Protein AF-A0AAN9ACJ4-F1 (afdb_monomer_lite)

Foldseek 3Di:
DDDDDDDDDDDDPDDDCDDDDDPPDDAPVNVVVDDPVCVVVDDPVNVVVNVVVVVVVCPDVVVVVVVVVVVVVVVVVVVVVVVVVVVVVVVVVVVVVVVVVVVVVVVVVVVVVVVVVVVCVVCVPKDKDFQQDDLVDDDVPDNDPQVSVQVVCVVVVNDPPDDFDDWDFDDDDDVVPPTDTITIGD

Organism: Halocaridina rubra (NCBI:txid373956)

Sequence (186 aa):
MRTKTRQQTVPSPVDCLLPLFALENSSLKDLRKLQKNQFTRITKEQLIDAILAANEEKVSPRTRQEEKLDLIVNELAELRRMIASSESDSKAKIKELTETIEKQSEIHLQHQLFLEQLDRQKRETNLVLLGVPEEQISLDGATTEETEIQKVWEAVGAGSDVVVRPHPRLGRSAPENGRPRPLLIK

pLDDT: mean 75.98, std 17.5, range [35.34, 97.88]

Structure (mmCIF, N/CA/C/O backbone):
data_AF-A0AAN9ACJ4-F1
#
_entry.id   AF-A0AAN9ACJ4-F1
#
loop_
_atom_site.group_PDB
_atom_site.id
_atom_site.type_symbol
_atom_site.label_atom_id
_atom_site.label_alt_id
_atom_site.label_comp_id
_atom_site.label_asym_id
_atom_site.label_entity_id
_atom_site.label_seq_id
_atom_site.pdbx_PDB_ins_code
_atom_site.Cartn_x
_atom_site.Cartn_y
_atom_site.Cartn_z
_atom_site.occupancy
_atom_site.B_iso_or_equiv
_atom_site.auth_seq_id
_atom_site.auth_comp_id
_atom_site.auth_asym_id
_atom_site.auth_atom_id
_atom_site.pdbx_PDB_model_num
ATOM 1 N N . MET A 1 1 ? -4.490 -52.235 111.172 1.00 44.00 1 MET A N 1
ATOM 2 C CA . MET A 1 1 ? -4.420 -51.113 110.212 1.00 44.00 1 MET A CA 1
ATOM 3 C C . MET A 1 1 ? -4.918 -49.853 110.899 1.00 44.00 1 MET A C 1
ATOM 5 O O . MET A 1 1 ? -5.934 -49.904 111.575 1.00 44.00 1 MET A O 1
ATOM 9 N N . ARG A 1 2 ? -4.116 -48.785 110.849 1.00 40.78 2 ARG A N 1
ATOM 10 C CA . ARG A 1 2 ? -4.326 -47.508 111.547 1.00 40.78 2 ARG A CA 1
ATOM 11 C C . ARG A 1 2 ? -5.125 -46.529 110.677 1.00 40.78 2 ARG A C 1
ATOM 13 O O . ARG A 1 2 ? -5.059 -46.609 109.457 1.00 40.78 2 ARG A O 1
ATOM 20 N N . THR A 1 3 ? -5.647 -45.509 111.365 1.00 38.69 3 THR A N 1
ATOM 21 C CA . THR A 1 3 ? -6.053 -44.159 110.913 1.00 38.69 3 THR A CA 1
ATOM 22 C C . THR A 1 3 ? -7.520 -43.986 110.518 1.00 38.69 3 THR A C 1
ATOM 24 O O . THR A 1 3 ? -8.080 -44.858 109.878 1.00 38.69 3 THR A O 1
ATOM 27 N N . LYS A 1 4 ? -8.212 -42.887 110.843 1.00 43.22 4 LYS A N 1
ATOM 28 C CA . LYS A 1 4 ? -7.984 -41.736 111.745 1.00 43.22 4 LYS A CA 1
ATOM 29 C C . LYS A 1 4 ? -9.338 -41.014 111.848 1.00 43.22 4 LYS A C 1
ATOM 31 O O . LYS A 1 4 ? -9.965 -40.742 110.832 1.00 43.22 4 LYS A O 1
ATOM 36 N N . THR A 1 5 ? -9.737 -40.655 113.058 1.00 46.50 5 THR A N 1
ATOM 37 C CA . THR A 1 5 ? -10.785 -39.672 113.369 1.00 46.50 5 THR A CA 1
ATOM 38 C C . THR A 1 5 ? -10.193 -38.261 113.268 1.00 46.50 5 THR A C 1
ATOM 40 O O . THR A 1 5 ? -9.131 -38.068 113.856 1.00 46.50 5 THR A O 1
ATOM 43 N N . ARG A 1 6 ? -10.848 -37.296 112.591 1.00 38.78 6 ARG A N 1
ATOM 44 C CA . ARG A 1 6 ? -10.848 -35.829 112.885 1.00 38.78 6 ARG A CA 1
ATOM 45 C C . ARG A 1 6 ? -11.732 -35.085 111.861 1.00 38.78 6 ARG A C 1
ATOM 47 O O . ARG A 1 6 ? -11.464 -35.165 110.674 1.00 38.78 6 ARG A O 1
ATOM 54 N N . GLN A 1 7 ? -12.936 -34.662 112.249 1.00 40.06 7 GLN A N 1
ATOM 55 C CA . GLN A 1 7 ? -13.366 -33.300 112.640 1.00 40.06 7 GLN A CA 1
ATOM 56 C C . GLN A 1 7 ? -13.291 -32.188 111.576 1.00 40.06 7 GLN A C 1
ATOM 58 O O . GLN A 1 7 ? -12.222 -31.874 111.073 1.00 40.06 7 GLN A O 1
ATOM 63 N N . GLN A 1 8 ? -14.457 -31.528 111.463 1.00 40.75 8 GLN A N 1
ATOM 64 C CA . GLN A 1 8 ? -14.717 -30.091 111.285 1.00 40.75 8 GLN A CA 1
ATOM 65 C C . GLN A 1 8 ? -14.232 -29.410 110.003 1.00 40.75 8 GLN A C 1
ATOM 67 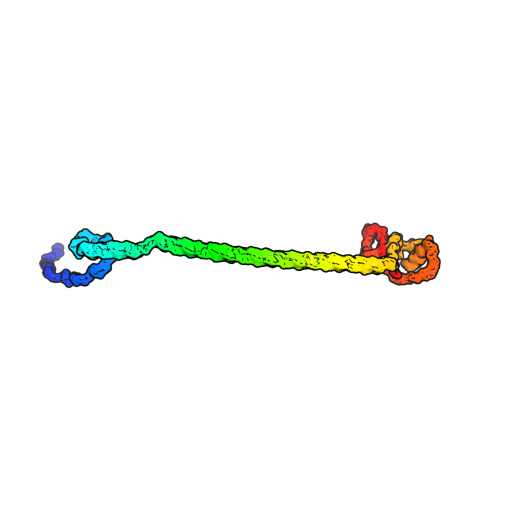O O . GLN A 1 8 ? -13.041 -29.288 109.759 1.00 40.75 8 GLN A O 1
ATOM 72 N N . THR A 1 9 ? -15.157 -28.756 109.296 1.00 38.97 9 THR A N 1
ATOM 73 C CA . THR A 1 9 ? -15.336 -27.291 109.396 1.00 38.97 9 THR A CA 1
ATOM 74 C C . THR A 1 9 ? -16.528 -26.843 108.545 1.00 38.97 9 THR A C 1
ATOM 76 O O . THR A 1 9 ? -16.692 -27.245 107.399 1.00 38.97 9 THR A O 1
ATOM 79 N N . VAL A 1 10 ? -17.392 -26.032 109.152 1.00 47.47 10 VAL A N 1
ATOM 80 C CA . VAL A 1 10 ? -18.473 -25.289 108.495 1.00 47.47 10 VAL A CA 1
ATOM 81 C C . VAL A 1 10 ? -17.844 -24.090 107.779 1.00 47.47 10 VAL A C 1
ATOM 83 O O . VAL A 1 10 ? -17.068 -23.387 108.429 1.00 47.47 10 VAL A O 1
ATOM 86 N N . PRO A 1 11 ? -18.171 -23.785 106.511 1.00 40.78 11 PRO A N 1
ATOM 87 C CA . PRO A 1 11 ? -17.933 -22.459 105.974 1.00 40.78 11 PRO A CA 1
ATOM 88 C C . PRO A 1 11 ? -19.112 -21.536 106.314 1.00 40.78 11 PRO A C 1
ATOM 90 O O . PRO A 1 11 ? -20.275 -21.821 106.032 1.00 40.78 11 PRO A O 1
ATOM 93 N N . SER A 1 12 ? -18.750 -20.442 106.977 1.00 35.34 12 SER A N 1
ATOM 94 C CA . SER A 1 12 ? -19.543 -19.260 107.311 1.00 35.34 12 SER A CA 1
ATOM 95 C C . SER A 1 12 ? -20.220 -18.619 106.080 1.00 35.34 12 SER A C 1
ATOM 97 O O . SER A 1 12 ? -19.661 -18.679 104.985 1.00 35.34 12 SER A O 1
ATOM 99 N N . PRO A 1 13 ? -21.378 -17.949 106.247 1.00 46.44 13 PRO A N 1
ATOM 100 C CA . PRO A 1 13 ? -22.097 -17.252 105.190 1.00 46.44 13 PRO A CA 1
ATOM 101 C C . PRO A 1 13 ? -21.587 -15.813 105.041 1.00 46.44 13 PRO A C 1
ATOM 103 O O . PRO A 1 13 ? -22.289 -14.867 105.378 1.00 46.44 13 PRO A O 1
ATOM 106 N N . VAL A 1 14 ? -20.370 -15.623 104.549 1.00 50.12 14 VAL A N 1
ATOM 107 C CA . VAL A 1 14 ? -19.941 -14.321 104.023 1.00 50.12 14 VAL A CA 1
ATOM 108 C C . VAL A 1 14 ? -18.965 -14.615 102.899 1.00 50.12 14 VAL A C 1
ATOM 110 O O . VAL A 1 14 ? -17.961 -15.267 103.151 1.00 50.12 14 VAL A O 1
ATOM 113 N N . ASP A 1 15 ? -19.353 -14.241 101.679 1.00 38.69 15 ASP A N 1
ATOM 114 C CA . ASP A 1 15 ? -18.502 -13.915 100.519 1.00 38.69 15 ASP A CA 1
ATOM 115 C C . ASP A 1 15 ? -19.187 -14.326 99.215 1.00 38.69 15 ASP A C 1
ATOM 117 O O . ASP A 1 15 ? -18.906 -15.362 98.625 1.00 38.69 15 ASP A O 1
ATOM 121 N N . CYS A 1 16 ? -20.125 -13.481 98.781 1.00 36.62 16 CYS A N 1
ATOM 122 C CA . CYS A 1 16 ? -20.376 -13.138 97.376 1.00 36.62 16 CYS A CA 1
ATOM 123 C C . CYS A 1 16 ? -21.207 -11.842 97.336 1.00 36.62 16 CYS A C 1
ATOM 125 O O . CYS A 1 16 ? -22.267 -11.765 96.720 1.00 36.62 16 CYS A O 1
ATOM 127 N N . LEU A 1 17 ? -20.732 -10.809 98.038 1.00 43.69 17 LEU A N 1
ATOM 128 C CA . LEU A 1 17 ? -21.053 -9.429 97.690 1.00 43.69 17 LEU A CA 1
ATOM 129 C C . LEU A 1 17 ? -20.022 -8.989 96.652 1.00 43.69 17 LEU A C 1
ATOM 131 O O . LEU A 1 17 ? -18.919 -8.587 97.000 1.00 43.69 17 LEU A O 1
ATOM 135 N N . LEU A 1 18 ? -20.386 -9.106 95.378 1.00 38.16 18 LEU A N 1
ATOM 136 C CA . LEU A 1 18 ? -19.733 -8.452 94.245 1.00 38.16 18 LEU A CA 1
ATOM 137 C C . LEU A 1 18 ? -20.804 -8.170 93.175 1.00 38.16 18 LEU A C 1
ATOM 139 O O . LEU A 1 18 ? -21.818 -8.867 93.108 1.00 38.16 18 LEU A O 1
ATOM 143 N N . PRO A 1 19 ? -20.635 -7.097 92.399 1.00 43.84 19 PRO A N 1
ATOM 144 C CA . PRO A 1 19 ? -21.306 -5.824 92.591 1.00 43.84 19 PRO A CA 1
ATOM 145 C C . PRO A 1 19 ? -22.661 -5.764 91.873 1.00 43.84 19 PRO A C 1
ATOM 147 O O . PRO A 1 19 ? -22.825 -6.249 90.753 1.00 43.84 19 PRO A O 1
ATOM 150 N N . LEU A 1 20 ? -23.627 -5.095 92.513 1.00 41.78 20 LEU A N 1
ATOM 15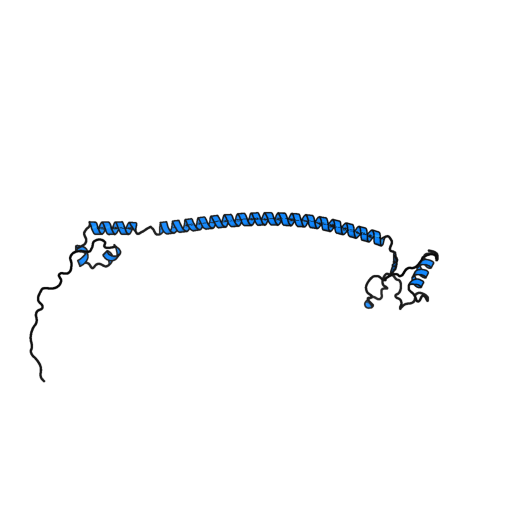1 C CA . LEU A 1 20 ? -24.673 -4.376 91.789 1.00 41.78 20 LEU A CA 1
ATOM 152 C C . LEU A 1 20 ? -23.991 -3.377 90.837 1.00 41.78 20 LEU A C 1
ATOM 154 O O . LEU A 1 20 ? -23.026 -2.736 91.239 1.00 41.78 20 LEU A O 1
ATOM 158 N N . PHE A 1 21 ? -24.566 -3.200 89.647 1.00 43.81 21 PHE A N 1
ATOM 159 C CA . PHE A 1 21 ? -24.189 -2.245 88.592 1.00 43.81 21 PHE A CA 1
ATOM 160 C C . PHE A 1 21 ? -23.089 -2.694 87.621 1.00 43.81 21 PHE A C 1
ATOM 162 O O . PHE A 1 21 ? -21.904 -2.496 87.851 1.00 43.81 21 PHE A O 1
ATOM 169 N N . ALA A 1 22 ? -23.532 -3.253 86.489 1.00 42.25 22 ALA A N 1
ATOM 170 C CA . ALA A 1 22 ? -23.214 -2.749 85.145 1.00 42.25 22 ALA A CA 1
ATOM 171 C C . ALA A 1 22 ? -23.910 -3.638 84.091 1.00 42.25 22 ALA A C 1
ATOM 173 O O . ALA A 1 22 ? -23.305 -4.531 83.505 1.00 42.25 22 ALA A O 1
ATOM 174 N N . LEU A 1 23 ? -25.212 -3.428 83.879 1.00 48.97 23 LEU A N 1
ATOM 175 C CA . LEU A 1 23 ? -25.917 -3.888 82.667 1.00 48.97 23 LEU A CA 1
ATOM 176 C C . LEU A 1 23 ? -26.506 -2.691 81.903 1.00 48.97 23 LEU A C 1
ATOM 178 O O . LEU A 1 23 ? -27.479 -2.824 81.168 1.00 48.97 23 LEU A O 1
ATOM 182 N N . GLU A 1 24 ? -25.908 -1.513 82.070 1.00 48.62 24 GLU A N 1
ATOM 183 C CA . GLU A 1 24 ? -26.110 -0.404 81.146 1.00 48.62 24 GLU A CA 1
ATOM 184 C C . GLU A 1 24 ? -25.338 -0.762 79.869 1.00 48.62 24 GLU A C 1
ATOM 186 O O . GLU A 1 24 ? -24.112 -0.840 79.892 1.00 48.62 24 GLU A O 1
ATOM 191 N N . ASN A 1 25 ? -26.063 -1.037 78.779 1.00 54.53 25 ASN A N 1
ATOM 192 C CA . ASN A 1 25 ? -25.564 -1.405 77.440 1.00 54.53 25 ASN A CA 1
ATOM 193 C C . ASN A 1 25 ? -25.302 -2.905 77.191 1.00 54.53 25 ASN A C 1
ATOM 195 O O . ASN A 1 25 ? -24.254 -3.291 76.676 1.00 54.53 25 ASN A O 1
ATOM 199 N N . SER A 1 26 ? -26.265 -3.777 77.502 1.00 58.97 26 SER A N 1
ATOM 200 C CA . SER A 1 26 ? -26.200 -5.178 77.050 1.00 58.97 26 SER A CA 1
ATOM 201 C C . SER A 1 26 ? -26.672 -5.325 75.593 1.00 58.97 26 SER A C 1
ATOM 203 O O . SER A 1 26 ? -27.799 -4.975 75.250 1.00 58.97 26 SER A O 1
ATOM 205 N N . SER A 1 27 ? -25.811 -5.860 74.716 1.00 64.00 27 SER A N 1
ATOM 206 C CA . SER A 1 27 ? -26.155 -6.144 73.314 1.00 64.00 27 SER A CA 1
ATOM 207 C C . SER A 1 27 ? -27.162 -7.296 73.220 1.00 64.00 27 SER A C 1
ATOM 209 O O . SER A 1 27 ? -27.119 -8.252 73.996 1.00 64.00 27 SER A O 1
ATOM 211 N N . LEU A 1 28 ? -28.024 -7.295 72.197 1.00 65.31 28 LEU A N 1
ATOM 212 C CA . LEU A 1 28 ? -28.978 -8.385 71.931 1.00 65.31 28 LEU A CA 1
ATOM 213 C C . LEU A 1 28 ? -28.278 -9.754 71.750 1.00 65.31 28 LEU A C 1
ATOM 215 O O . LEU A 1 28 ? -28.854 -10.805 72.035 1.00 65.31 28 LEU A O 1
ATOM 219 N N . LYS A 1 29 ? -27.005 -9.764 71.324 1.00 69.00 29 LYS A N 1
ATOM 220 C CA . LYS A 1 29 ? -26.171 -10.981 71.270 1.00 69.00 29 LYS A CA 1
ATOM 221 C C . LYS A 1 29 ? -25.809 -11.517 72.657 1.00 69.00 29 LYS A C 1
ATOM 223 O O . LYS A 1 29 ? -25.694 -12.733 72.812 1.00 69.00 29 LYS A O 1
ATOM 228 N N . ASP A 1 30 ? -25.665 -10.638 73.639 1.00 68.81 30 ASP A N 1
ATOM 229 C CA . ASP A 1 30 ? -25.350 -10.992 75.023 1.00 68.81 30 ASP A CA 1
ATOM 230 C C . ASP A 1 30 ? -26.607 -11.468 75.751 1.00 68.81 30 ASP A C 1
ATOM 232 O O . ASP A 1 30 ? -26.562 -12.479 76.450 1.00 68.81 30 ASP A O 1
ATOM 236 N N . LEU A 1 31 ? -27.763 -10.862 75.454 1.00 66.62 31 LEU A N 1
ATOM 237 C CA . LEU A 1 31 ? -29.070 -11.312 75.945 1.00 66.62 31 LEU A CA 1
ATOM 238 C C . LEU A 1 31 ? -29.400 -12.759 75.538 1.00 66.62 31 LEU A C 1
ATOM 240 O O . LEU A 1 31 ? -29.981 -13.508 76.320 1.00 66.62 31 LEU A O 1
ATOM 244 N N . ARG A 1 32 ? -28.986 -13.194 74.337 1.00 68.44 32 ARG A N 1
ATOM 245 C CA . ARG A 1 32 ? -29.184 -14.579 73.859 1.00 68.44 32 ARG A CA 1
ATOM 246 C C . ARG A 1 32 ? -28.337 -15.623 74.592 1.00 68.44 32 ARG A C 1
ATOM 248 O O . ARG A 1 32 ? -28.642 -16.808 74.489 1.00 68.44 32 ARG A O 1
ATOM 255 N N . LYS A 1 33 ? -27.274 -15.211 75.288 1.00 74.44 33 LYS A N 1
ATOM 256 C CA . LYS A 1 33 ? -26.360 -16.103 76.021 1.00 74.44 33 LYS A CA 1
ATOM 257 C C . LYS A 1 33 ? -26.709 -16.225 77.508 1.00 74.44 33 LYS A C 1
ATOM 259 O O . LYS A 1 33 ? -26.100 -17.037 78.202 1.00 74.44 33 LYS A O 1
ATOM 264 N N . LEU A 1 34 ? -27.665 -15.435 77.999 1.00 71.19 34 LEU A N 1
ATOM 265 C CA . LEU A 1 34 ? -28.072 -15.444 79.402 1.00 71.19 34 LEU A CA 1
ATOM 266 C C . LEU A 1 34 ? -28.841 -16.723 79.753 1.00 71.19 34 LEU A C 1
ATOM 268 O O . LEU A 1 34 ? -29.625 -17.257 78.967 1.00 71.19 34 LEU A O 1
ATOM 272 N N . GLN A 1 35 ? -28.624 -17.222 80.969 1.00 71.00 35 GLN A N 1
ATOM 273 C CA . GLN A 1 35 ? -29.373 -18.358 81.509 1.00 71.00 35 GLN A CA 1
ATOM 274 C C . GLN A 1 35 ? -30.752 -17.910 82.021 1.00 71.00 35 GLN A C 1
ATOM 276 O O . GLN A 1 35 ? -30.933 -16.754 82.398 1.00 71.00 35 GLN A O 1
ATOM 281 N N . LYS A 1 36 ? -31.727 -18.834 82.103 1.00 67.06 36 LYS A N 1
ATOM 282 C CA . LYS A 1 36 ? -33.133 -18.550 82.488 1.00 67.06 36 LYS A CA 1
ATOM 283 C C . LYS A 1 36 ? -33.285 -17.697 83.760 1.00 67.06 36 LYS A C 1
ATOM 285 O O . LYS A 1 36 ? -34.180 -16.863 83.831 1.00 67.06 36 LYS A O 1
ATOM 290 N N . ASN A 1 37 ? -32.375 -17.846 84.720 1.00 67.62 37 ASN A N 1
ATOM 291 C CA . ASN A 1 37 ? -32.415 -17.149 86.011 1.00 67.62 37 ASN A CA 1
ATOM 292 C C . ASN A 1 37 ? -31.897 -15.699 85.953 1.00 67.62 37 ASN A C 1
ATOM 294 O O . ASN A 1 37 ? -32.010 -14.968 86.931 1.00 67.62 37 ASN A O 1
ATOM 298 N N . GLN A 1 38 ? -31.304 -15.286 84.831 1.00 65.44 38 GLN A N 1
ATOM 299 C CA . GLN A 1 38 ? -30.761 -13.942 84.618 1.00 65.44 38 GLN A CA 1
ATOM 300 C C . GLN A 1 38 ? -31.726 -13.043 83.831 1.00 65.44 38 GLN A C 1
ATOM 302 O O . GLN A 1 38 ? -31.570 -11.826 83.845 1.00 65.44 38 GLN A O 1
ATOM 307 N N . PHE A 1 39 ? -32.773 -13.617 83.224 1.00 63.31 39 PHE A N 1
ATOM 308 C CA . PHE A 1 39 ? -33.821 -12.863 82.527 1.00 63.31 39 PHE A CA 1
ATOM 309 C C . PHE A 1 39 ? -34.733 -12.071 83.463 1.00 63.31 39 PHE A C 1
ATOM 311 O O . PHE A 1 39 ? -35.293 -11.060 83.057 1.00 63.31 39 PHE A O 1
ATOM 318 N N . THR A 1 40 ? -34.851 -12.482 84.726 1.00 65.94 40 THR A N 1
ATOM 319 C CA . THR A 1 40 ? -35.648 -11.764 85.734 1.00 65.94 40 THR A CA 1
ATOM 320 C C . THR A 1 40 ? -35.044 -10.417 86.130 1.00 65.94 40 THR A C 1
ATOM 322 O O . THR A 1 40 ? -35.707 -9.633 86.801 1.00 65.94 40 THR A O 1
ATOM 325 N N . ARG A 1 41 ? -33.794 -10.143 85.731 1.00 68.38 41 ARG A N 1
ATOM 326 C CA . ARG A 1 41 ? -33.061 -8.914 86.062 1.00 68.38 41 ARG A CA 1
ATOM 327 C C . ARG A 1 41 ? -33.134 -7.840 84.976 1.00 68.38 41 ARG A C 1
ATOM 329 O O . ARG A 1 41 ? -32.678 -6.731 85.221 1.00 68.38 41 ARG A O 1
ATOM 336 N N . ILE A 1 42 ? -33.668 -8.161 83.799 1.00 75.62 42 ILE A N 1
ATOM 337 C CA . ILE A 1 42 ? -33.741 -7.229 82.669 1.00 75.62 42 ILE A CA 1
ATOM 338 C C . ILE A 1 42 ? -35.075 -6.493 82.722 1.00 75.62 42 ILE A C 1
ATOM 340 O O . ILE A 1 42 ? -36.136 -7.121 82.780 1.00 75.62 42 ILE A O 1
ATOM 344 N N . THR A 1 43 ? -35.032 -5.163 82.688 1.00 78.38 43 THR A N 1
ATOM 345 C CA . THR A 1 43 ? -36.249 -4.351 82.614 1.00 78.38 43 THR A CA 1
ATOM 346 C C . THR A 1 43 ? -36.797 -4.336 81.189 1.00 78.38 43 THR A C 1
ATOM 348 O O . THR A 1 43 ? -36.073 -4.490 80.204 1.00 78.38 43 THR A O 1
ATOM 351 N N . LYS A 1 44 ? -38.115 -4.146 81.062 1.00 80.06 44 LYS A N 1
ATOM 352 C CA . LYS A 1 44 ? -38.795 -4.079 79.760 1.00 80.06 44 LYS A CA 1
ATOM 353 C C . LYS A 1 44 ? -38.179 -3.011 78.845 1.00 80.06 44 LYS A C 1
ATOM 355 O O . LYS A 1 44 ? -38.086 -3.233 77.646 1.00 80.06 44 LYS A O 1
ATOM 360 N N . GLU A 1 45 ? -37.745 -1.896 79.421 1.00 79.75 45 GLU A N 1
ATOM 361 C CA . GLU A 1 45 ? -37.119 -0.772 78.717 1.00 79.75 45 GLU A CA 1
ATOM 362 C C . GLU A 1 45 ? -35.763 -1.170 78.126 1.00 79.75 45 GLU A C 1
ATO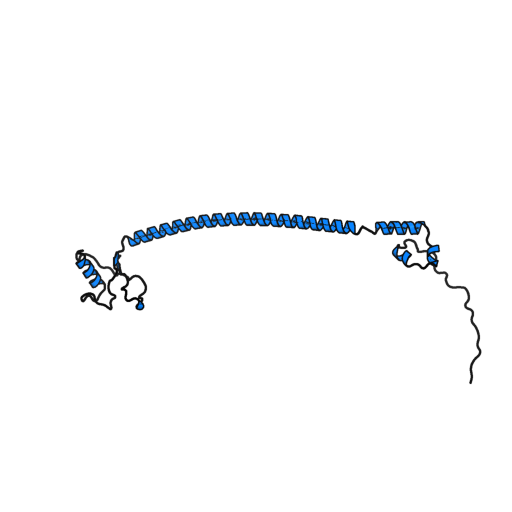M 364 O O . GLU A 1 45 ? -35.571 -1.043 76.924 1.00 79.75 45 GLU A O 1
ATOM 369 N N . GLN A 1 46 ? -34.894 -1.819 78.908 1.00 77.06 46 GLN A N 1
ATOM 370 C CA . GLN A 1 46 ? -33.597 -2.317 78.427 1.00 77.06 46 GLN A CA 1
ATOM 371 C C . GLN A 1 46 ? -33.735 -3.336 77.289 1.00 77.06 46 GLN A C 1
ATOM 373 O O . GLN A 1 46 ? -32.927 -3.363 76.361 1.00 77.06 46 GLN A O 1
ATOM 378 N N . LEU A 1 47 ? -34.768 -4.183 77.343 1.00 79.00 47 LEU A N 1
ATOM 379 C CA . LEU A 1 47 ? -35.056 -5.124 76.264 1.00 79.00 47 LEU A CA 1
ATOM 380 C C . LEU A 1 47 ? -35.522 -4.398 74.994 1.00 79.00 47 LEU A C 1
ATOM 382 O O . LEU A 1 47 ? -35.108 -4.770 73.898 1.00 79.00 47 LEU A O 1
ATOM 386 N N . ILE A 1 48 ? -36.378 -3.383 75.136 1.00 79.62 48 ILE A N 1
ATOM 387 C CA . ILE A 1 48 ? -36.866 -2.568 74.016 1.00 79.62 48 ILE A CA 1
ATOM 388 C C . ILE A 1 48 ? -35.701 -1.811 73.372 1.00 79.62 48 ILE A C 1
ATOM 390 O O . ILE A 1 48 ? -35.543 -1.894 72.155 1.00 79.62 48 ILE A O 1
ATOM 394 N N . ASP A 1 49 ? -34.846 -1.177 74.169 1.00 79.50 49 ASP A N 1
ATOM 395 C CA . ASP A 1 49 ? -33.689 -0.423 73.683 1.00 79.50 49 ASP A CA 1
ATOM 396 C C . ASP A 1 49 ? -32.691 -1.332 72.957 1.00 79.50 49 ASP A C 1
ATOM 398 O O . ASP A 1 49 ? -32.234 -1.012 71.860 1.00 79.50 49 ASP A O 1
ATOM 402 N N . ALA A 1 50 ? -32.424 -2.528 73.493 1.00 77.00 50 ALA A N 1
ATOM 403 C CA . ALA A 1 50 ? -31.572 -3.513 72.830 1.00 77.00 50 ALA A CA 1
ATOM 404 C C . ALA A 1 50 ? -32.169 -4.012 71.498 1.00 77.00 50 ALA A C 1
ATOM 406 O O . ALA A 1 50 ? -31.425 -4.259 70.546 1.00 77.00 50 ALA A O 1
ATOM 407 N N . ILE A 1 51 ? -33.497 -4.165 71.411 1.00 76.31 51 ILE A N 1
ATOM 408 C CA . ILE A 1 51 ? -34.207 -4.556 70.179 1.00 76.31 51 ILE A CA 1
ATOM 409 C C . ILE A 1 51 ? -34.159 -3.441 69.130 1.00 76.31 51 ILE A C 1
ATOM 411 O O . ILE A 1 51 ? -33.917 -3.733 67.957 1.00 76.31 51 ILE A O 1
ATOM 415 N N . LEU A 1 52 ? -34.371 -2.188 69.535 1.00 76.56 52 LEU A N 1
ATOM 416 C CA . LEU A 1 52 ? -34.317 -1.031 68.643 1.00 76.56 52 LEU A CA 1
ATOM 417 C C . LEU A 1 52 ? -32.893 -0.812 68.114 1.00 76.56 52 LEU A C 1
ATOM 419 O O . LEU A 1 52 ? -32.704 -0.777 66.898 1.00 76.56 52 LEU A O 1
ATOM 423 N N . ALA A 1 53 ? -31.883 -0.825 68.989 1.00 72.50 53 ALA A N 1
ATOM 424 C CA . ALA A 1 53 ? -30.477 -0.698 68.599 1.00 72.50 53 ALA A CA 1
ATOM 425 C C . ALA A 1 53 ? -30.024 -1.817 67.637 1.00 72.50 53 ALA A C 1
ATOM 427 O O . ALA A 1 53 ? -29.311 -1.566 66.668 1.00 72.50 53 ALA A O 1
ATOM 428 N N . ALA A 1 54 ? -30.484 -3.058 67.836 1.00 68.38 54 ALA A N 1
ATOM 429 C CA . ALA A 1 54 ? -30.165 -4.170 66.936 1.00 68.38 54 ALA A CA 1
ATOM 430 C C . ALA A 1 54 ? -30.867 -4.091 65.566 1.00 68.38 54 ALA A C 1
ATOM 432 O O . ALA A 1 54 ? -30.426 -4.738 64.609 1.00 68.38 54 ALA A O 1
ATOM 433 N N . ASN A 1 55 ? -31.971 -3.346 65.467 1.00 67.19 55 ASN A N 1
ATOM 434 C CA . ASN A 1 55 ? -32.633 -3.063 64.196 1.00 67.19 55 ASN A CA 1
ATOM 435 C C . ASN A 1 55 ? -31.951 -1.916 63.441 1.00 67.19 55 ASN A C 1
ATOM 437 O O . ASN A 1 55 ? -31.898 -1.977 62.217 1.00 67.19 55 ASN A O 1
ATOM 441 N N . GLU A 1 56 ? -31.380 -0.935 64.142 1.00 66.50 56 GLU A N 1
ATOM 442 C CA . GLU A 1 56 ? -30.585 0.142 63.536 1.00 66.50 56 GLU A CA 1
ATOM 443 C C . GLU A 1 56 ? -29.201 -0.343 63.068 1.00 66.50 56 GLU A C 1
ATOM 445 O O . GLU A 1 56 ? -28.751 0.008 61.978 1.00 66.50 56 GLU A O 1
ATOM 450 N N . GLU A 1 57 ? -28.545 -1.229 63.830 1.00 60.31 57 GLU A N 1
ATOM 451 C CA . GLU A 1 57 ? -27.231 -1.796 63.476 1.00 60.31 57 GLU A CA 1
ATOM 452 C C . GLU A 1 57 ? -27.303 -2.730 62.247 1.00 60.31 57 GLU A C 1
ATOM 454 O O . GLU A 1 57 ? -26.318 -2.942 61.530 1.00 60.31 57 GLU A O 1
ATOM 459 N N . LYS A 1 58 ? -28.503 -3.237 61.930 1.00 62.59 58 LYS A N 1
ATOM 460 C CA . LYS A 1 58 ? -28.818 -3.792 60.611 1.00 62.59 58 LYS A CA 1
ATOM 461 C C . LYS A 1 58 ? -29.027 -2.652 59.613 1.00 62.59 58 LYS A C 1
ATOM 463 O O . LYS A 1 58 ? -30.105 -2.514 59.038 1.00 62.59 58 LYS A O 1
ATOM 468 N N . VAL A 1 59 ? -27.954 -1.925 59.295 1.00 57.75 59 VAL A N 1
ATOM 469 C CA . VAL A 1 59 ? -27.793 -1.376 57.942 1.00 57.75 59 VAL A CA 1
ATOM 470 C C . VAL A 1 59 ? -28.060 -2.546 57.008 1.00 57.75 59 VAL A C 1
ATOM 472 O O . VAL A 1 59 ? -27.314 -3.532 57.004 1.00 57.75 59 VAL A O 1
ATOM 475 N N . SER A 1 60 ? -29.230 -2.521 56.373 1.00 63.62 60 SER A N 1
ATOM 476 C CA . SER A 1 60 ? -29.791 -3.728 55.793 1.00 63.62 60 SER A CA 1
ATOM 477 C C . SER A 1 60 ? -28.790 -4.298 54.779 1.00 63.62 60 SER A C 1
ATOM 479 O O . SER A 1 60 ? -28.179 -3.544 54.025 1.00 63.62 60 SER A O 1
ATOM 481 N N . PRO A 1 61 ? -28.579 -5.622 54.713 1.00 68.12 61 PRO A N 1
ATOM 482 C CA . PRO A 1 61 ? -27.716 -6.211 53.683 1.00 68.12 61 PRO A CA 1
ATOM 483 C C . PRO A 1 61 ? -28.132 -5.781 52.264 1.00 68.12 61 PRO A C 1
ATOM 485 O O . PRO A 1 61 ? -27.315 -5.807 51.352 1.00 68.12 61 PRO A O 1
ATOM 488 N N . ARG A 1 62 ? -29.384 -5.331 52.124 1.00 74.31 62 ARG A N 1
ATOM 489 C CA . ARG A 1 62 ? -29.981 -4.734 50.939 1.00 74.31 62 ARG A CA 1
ATOM 490 C C . ARG A 1 62 ? -29.355 -3.387 50.553 1.00 74.31 62 ARG A C 1
ATOM 492 O O . ARG A 1 62 ? -28.947 -3.259 49.410 1.00 74.31 62 ARG A O 1
ATOM 499 N N . THR A 1 63 ? -29.155 -2.451 51.484 1.00 78.56 63 THR A N 1
ATOM 500 C CA . THR A 1 63 ? -28.521 -1.151 51.169 1.00 78.56 63 THR A CA 1
ATOM 501 C C . THR A 1 63 ? -27.058 -1.319 50.754 1.00 78.56 63 THR A C 1
ATOM 503 O O . THR A 1 63 ? -26.614 -0.709 49.792 1.00 78.56 63 THR A O 1
ATOM 506 N N . ARG A 1 64 ? -26.318 -2.246 51.380 1.00 79.38 64 ARG A N 1
ATOM 507 C CA . ARG A 1 64 ? -24.944 -2.591 50.951 1.00 79.38 64 ARG A CA 1
ATOM 508 C C . ARG A 1 64 ? -24.884 -3.248 49.570 1.00 79.38 64 ARG A C 1
ATOM 510 O O . ARG A 1 64 ? -23.853 -3.198 48.906 1.00 79.38 64 ARG A O 1
ATOM 517 N N . GLN A 1 65 ? -25.934 -3.964 49.176 1.00 84.81 65 GLN A N 1
ATOM 518 C CA . GLN A 1 65 ? -26.041 -4.541 47.837 1.00 84.81 65 GLN A CA 1
ATOM 519 C C . GLN A 1 65 ? -26.402 -3.467 46.813 1.00 84.81 65 GLN A C 1
ATOM 521 O O . GLN A 1 65 ? -25.813 -3.461 45.741 1.00 84.81 65 GLN A O 1
ATOM 526 N N . GLU A 1 66 ? -27.300 -2.549 47.162 1.00 87.50 66 GLU A N 1
ATOM 527 C CA . GLU A 1 66 ? -27.667 -1.390 46.343 1.00 87.50 66 GLU A CA 1
ATOM 528 C C . GLU A 1 66 ? -26.446 -0.497 46.075 1.00 87.50 66 GLU A C 1
ATOM 530 O O . GLU A 1 66 ? -26.126 -0.259 44.918 1.00 87.50 66 GLU A O 1
ATOM 535 N N . GLU A 1 67 ? -25.653 -0.161 47.098 1.00 89.31 67 GLU A N 1
ATOM 536 C CA . GLU A 1 67 ? -24.398 0.595 46.937 1.00 89.31 67 GLU A CA 1
ATOM 537 C C . GLU A 1 67 ? -23.401 -0.095 45.988 1.00 89.31 67 GLU A C 1
ATOM 539 O O . GLU A 1 67 ? -22.746 0.550 45.170 1.00 89.31 67 GLU A O 1
ATOM 544 N N . LYS A 1 68 ? -23.280 -1.427 46.064 1.00 91.38 68 LYS A N 1
ATOM 545 C CA . LYS A 1 68 ? -22.412 -2.194 45.154 1.00 91.38 68 LYS A CA 1
ATOM 546 C C . LYS A 1 68 ? -22.951 -2.228 43.730 1.00 91.38 68 LYS A C 1
ATOM 548 O O . LYS A 1 68 ? -22.162 -2.200 42.792 1.00 91.38 68 LYS A O 1
ATOM 553 N N . LEU A 1 69 ? -24.267 -2.325 43.565 1.00 92.19 69 LEU A N 1
ATOM 554 C CA . LEU A 1 69 ? -24.902 -2.274 42.252 1.00 92.19 69 LEU A CA 1
ATOM 555 C C . LEU A 1 69 ? -24.705 -0.896 41.619 1.00 92.19 69 LEU A C 1
ATOM 557 O O . LEU A 1 69 ? -24.355 -0.836 40.445 1.00 92.19 69 LEU A O 1
ATOM 561 N N . ASP A 1 70 ? -24.824 0.179 42.396 1.00 94.19 70 ASP A N 1
ATOM 562 C CA . ASP A 1 70 ? -24.573 1.541 41.924 1.00 94.19 70 ASP A CA 1
ATOM 563 C C . ASP A 1 70 ? -23.114 1.733 41.490 1.00 94.19 70 ASP A C 1
ATOM 565 O O . ASP A 1 70 ? -22.855 2.292 40.423 1.00 94.19 70 ASP A O 1
ATOM 569 N N . LEU A 1 71 ? -22.150 1.203 42.252 1.00 95.25 71 LEU A N 1
ATOM 570 C CA . LEU A 1 71 ? -20.736 1.201 41.854 1.00 95.25 71 LEU A CA 1
ATOM 571 C C . LEU A 1 71 ? -20.513 0.452 40.533 1.00 95.25 71 LEU A C 1
ATOM 573 O O . LEU A 1 71 ? -19.874 0.989 39.631 1.00 95.25 71 LEU A O 1
ATOM 577 N N . ILE A 1 72 ? -21.093 -0.741 40.378 1.00 94.94 72 ILE A N 1
ATOM 578 C CA . ILE A 1 72 ? -20.975 -1.532 39.142 1.00 94.94 72 ILE A CA 1
ATOM 579 C C . ILE A 1 72 ? -21.614 -0.799 37.957 1.00 94.94 72 ILE A C 1
ATOM 581 O O . ILE A 1 72 ? -21.065 -0.796 36.858 1.00 94.94 72 ILE A O 1
ATOM 585 N N . VAL A 1 73 ? -22.772 -0.167 38.154 1.00 95.44 73 VAL A N 1
ATOM 586 C CA . VAL A 1 73 ? -23.438 0.616 37.104 1.00 95.44 73 VAL A CA 1
ATOM 587 C C . VAL A 1 73 ? -22.563 1.793 36.672 1.00 95.44 73 VAL A C 1
ATOM 589 O O . VAL A 1 73 ? -22.442 2.043 35.470 1.00 95.44 73 VAL A O 1
ATOM 592 N N . ASN A 1 74 ? -21.912 2.471 37.619 1.00 95.12 74 ASN A N 1
ATOM 593 C CA . ASN A 1 74 ? -20.991 3.566 37.327 1.00 95.12 74 ASN A CA 1
ATOM 594 C C . ASN A 1 74 ? -19.746 3.082 36.569 1.00 95.12 74 ASN A C 1
ATOM 596 O O . ASN A 1 74 ? -19.427 3.644 35.523 1.00 95.12 74 ASN A O 1
ATOM 600 N N . GLU A 1 75 ? -19.106 1.997 37.010 1.00 95.56 75 GLU A N 1
ATOM 601 C CA . GLU A 1 75 ? -17.955 1.402 36.313 1.00 95.56 75 GLU A CA 1
ATOM 602 C C . GLU A 1 75 ? -18.320 0.958 34.889 1.00 95.56 75 GLU A C 1
ATOM 604 O O . GLU A 1 75 ? -17.594 1.230 33.934 1.00 95.56 75 GLU A O 1
ATOM 609 N N . LEU A 1 76 ? -19.484 0.327 34.698 1.00 94.81 76 LEU A N 1
ATOM 610 C CA . LEU A 1 76 ? -19.963 -0.049 33.365 1.00 94.81 76 LEU A CA 1
ATOM 611 C C . LEU A 1 76 ? -20.249 1.173 32.487 1.00 94.81 76 LEU A C 1
ATOM 613 O O . LEU A 1 76 ? -20.015 1.124 31.276 1.00 94.81 76 LEU A O 1
ATOM 617 N N . ALA A 1 77 ? -20.753 2.265 33.063 1.00 94.50 77 ALA A N 1
ATOM 618 C CA . ALA A 1 77 ? -20.958 3.513 32.339 1.00 94.50 77 ALA A CA 1
ATOM 619 C C . ALA A 1 77 ? -19.621 4.146 31.917 1.00 94.50 77 ALA A C 1
ATOM 621 O O . ALA A 1 77 ? -19.504 4.620 30.785 1.00 94.50 77 ALA A O 1
ATOM 622 N N . GLU A 1 78 ? -18.607 4.110 32.780 1.00 96.00 78 GLU A N 1
ATOM 623 C CA . GLU A 1 78 ? -17.251 4.572 32.470 1.00 96.00 78 GLU A CA 1
ATOM 624 C C . GLU A 1 78 ? -16.593 3.720 31.384 1.00 96.00 78 GLU A C 1
ATOM 626 O O . GLU A 1 78 ? -16.136 4.264 30.377 1.00 96.00 78 GLU A O 1
ATOM 631 N N . LEU A 1 79 ? -16.636 2.392 31.509 1.00 94.06 79 LEU A N 1
ATOM 632 C CA . LEU A 1 79 ? -16.114 1.472 30.496 1.00 94.06 79 LEU A CA 1
ATOM 633 C C . LEU A 1 79 ? -16.801 1.677 29.143 1.00 94.06 79 LEU A C 1
ATOM 635 O O . LEU A 1 79 ? -16.133 1.722 28.111 1.00 94.06 79 LEU A O 1
ATOM 639 N N . ARG A 1 80 ? -18.126 1.875 29.128 1.00 94.50 80 ARG A N 1
ATOM 640 C CA . ARG A 1 80 ? -18.858 2.205 27.895 1.00 94.50 80 ARG A CA 1
ATOM 641 C C . ARG A 1 80 ? -18.371 3.506 27.265 1.00 94.50 80 ARG A C 1
ATOM 643 O O . ARG A 1 80 ? -18.230 3.555 26.046 1.00 94.50 80 ARG A O 1
ATOM 650 N N . ARG A 1 81 ? -18.099 4.544 28.063 1.00 94.31 81 ARG A N 1
ATOM 651 C CA . ARG A 1 81 ? -17.538 5.806 27.549 1.00 94.31 81 ARG A CA 1
ATOM 652 C C . ARG A 1 81 ? -16.136 5.607 26.981 1.00 94.31 81 ARG A C 1
ATOM 654 O O . ARG A 1 81 ? -15.876 6.098 25.890 1.00 94.31 81 ARG A O 1
ATOM 661 N N . MET A 1 82 ? -15.276 4.859 27.673 1.00 94.44 82 MET A N 1
ATOM 662 C CA . MET A 1 82 ? -13.915 4.567 27.210 1.00 94.44 82 MET A CA 1
ATOM 663 C C . MET A 1 82 ? -13.899 3.779 25.898 1.00 94.44 82 MET A C 1
ATOM 665 O O . MET A 1 82 ? -13.100 4.070 25.009 1.00 94.44 82 MET A O 1
ATOM 669 N N . ILE A 1 83 ? -14.789 2.794 25.755 1.00 94.00 83 ILE A N 1
ATOM 670 C CA . ILE A 1 83 ? -14.927 2.029 24.511 1.00 94.00 83 ILE A CA 1
ATOM 671 C C . ILE A 1 83 ? -15.396 2.953 23.387 1.00 94.00 83 ILE A C 1
ATOM 673 O O . ILE A 1 83 ? -14.786 2.970 22.322 1.00 94.00 83 ILE A O 1
ATOM 677 N N . ALA A 1 84 ? -16.423 3.772 23.632 1.00 93.69 84 ALA A N 1
ATOM 678 C CA . ALA A 1 84 ? -16.936 4.698 22.628 1.00 93.69 84 ALA A CA 1
ATOM 679 C C . ALA A 1 84 ? -15.871 5.704 22.155 1.00 93.69 84 ALA A C 1
ATOM 681 O O . ALA A 1 84 ? -15.758 5.937 20.951 1.00 93.69 84 ALA A O 1
ATOM 682 N N . SER A 1 85 ? -15.064 6.259 23.069 1.00 93.62 85 SER A N 1
ATOM 683 C CA . SER A 1 85 ? -13.961 7.156 22.700 1.00 93.62 85 SER A CA 1
ATOM 684 C C . SER A 1 85 ? -12.846 6.421 21.950 1.00 93.62 85 SER A C 1
ATOM 686 O O . SER A 1 85 ? -12.352 6.904 20.935 1.00 93.62 85 SER A O 1
ATOM 688 N N . SER A 1 86 ? -12.480 5.213 22.388 1.00 94.38 86 SER A N 1
ATOM 689 C CA . SER A 1 86 ? -11.457 4.408 21.712 1.00 94.38 86 SER A CA 1
ATOM 690 C C . SER A 1 86 ? -11.874 4.016 20.290 1.00 94.38 86 SER A C 1
ATOM 692 O O . SER A 1 86 ? -11.056 4.054 19.366 1.00 94.38 86 SER A O 1
ATOM 694 N N . GLU A 1 87 ? -13.151 3.690 20.080 1.00 93.88 87 GLU A N 1
ATOM 695 C CA . GLU A 1 87 ? -13.698 3.417 18.753 1.00 93.88 87 GLU A CA 1
ATOM 696 C C . GLU A 1 87 ? -13.684 4.656 17.856 1.00 93.88 87 GLU A C 1
ATOM 698 O O . GLU A 1 87 ? -13.349 4.537 16.675 1.00 93.88 87 GLU A O 1
ATOM 703 N N . SER A 1 88 ? -14.045 5.836 18.376 1.00 94.56 88 SER A N 1
ATOM 704 C CA . SER A 1 88 ? -14.006 7.070 17.584 1.00 94.56 88 SER A CA 1
ATOM 705 C C . SER A 1 88 ? -12.583 7.436 17.176 1.00 94.56 88 SER A C 1
ATOM 707 O O . SER A 1 88 ? -12.358 7.760 16.010 1.00 94.56 88 SER A O 1
ATOM 709 N N . ASP A 1 89 ? -11.622 7.303 18.088 1.00 95.19 89 ASP A N 1
ATOM 710 C CA . ASP A 1 89 ? -10.211 7.593 17.820 1.00 95.19 89 ASP A CA 1
ATOM 711 C C . ASP A 1 89 ? -9.637 6.612 16.792 1.00 95.19 89 ASP A C 1
ATOM 713 O O . ASP A 1 89 ? -8.952 7.004 15.845 1.00 95.19 89 ASP A O 1
ATOM 717 N N . SER A 1 90 ? -9.984 5.329 16.922 1.00 94.19 90 SER A N 1
ATOM 718 C CA . SER A 1 90 ? -9.585 4.294 15.965 1.00 94.19 90 SER A CA 1
ATOM 719 C C . SER A 1 90 ? -10.172 4.556 14.578 1.00 94.19 90 SER A C 1
ATOM 721 O O . SER A 1 90 ? -9.457 4.467 13.583 1.00 94.19 90 SER A O 1
ATOM 723 N N . LYS A 1 91 ? -11.453 4.938 14.491 1.00 96.50 91 LYS A N 1
ATOM 724 C CA . LYS A 1 91 ? -12.103 5.308 13.222 1.00 96.50 91 LYS A CA 1
ATOM 725 C C . LYS A 1 91 ? -11.452 6.534 12.585 1.00 96.50 91 LYS A C 1
ATOM 727 O O . LYS A 1 91 ? -11.221 6.526 11.378 1.00 96.50 91 LYS A O 1
ATOM 732 N N . ALA A 1 92 ? -11.129 7.557 13.377 1.00 96.06 92 ALA A N 1
ATOM 733 C CA . ALA A 1 92 ? -10.433 8.745 12.892 1.00 96.06 92 ALA A CA 1
ATOM 734 C C . ALA A 1 92 ? -9.052 8.388 12.323 1.00 96.06 92 ALA A C 1
ATOM 736 O O . ALA A 1 92 ? -8.721 8.797 11.212 1.00 96.06 92 ALA A O 1
ATOM 737 N N . LYS A 1 93 ? -8.291 7.544 13.029 1.00 96.69 93 LYS A N 1
ATOM 738 C CA . LYS A 1 93 ? -6.970 7.094 12.580 1.00 96.69 93 LYS A CA 1
ATOM 739 C C . LYS A 1 93 ? -7.034 6.211 11.336 1.00 96.69 93 LYS A C 1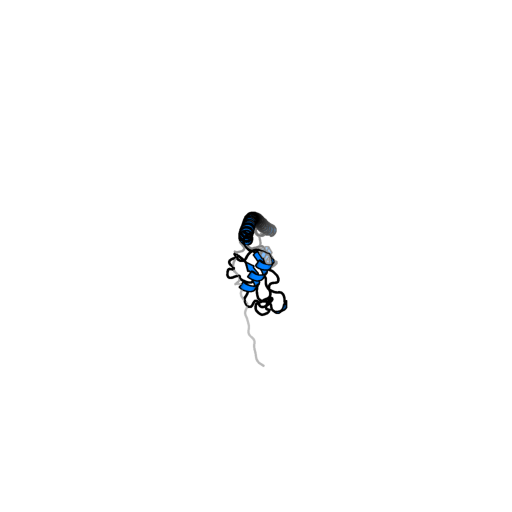
ATOM 741 O O . LYS A 1 93 ? -6.195 6.344 10.455 1.00 96.69 93 LYS A O 1
ATOM 746 N N . ILE A 1 94 ? -8.033 5.333 11.230 1.00 96.94 94 ILE A N 1
ATOM 747 C CA . ILE A 1 94 ? -8.263 4.544 10.011 1.00 96.94 94 ILE A CA 1
ATOM 748 C C . ILE A 1 94 ? -8.538 5.478 8.834 1.00 96.94 94 ILE A C 1
ATOM 750 O O . ILE A 1 94 ? -7.939 5.295 7.781 1.00 96.94 94 ILE A O 1
ATOM 754 N N . LYS A 1 95 ? -9.383 6.498 9.024 1.00 97.19 95 LYS A N 1
ATOM 755 C CA . LYS A 1 95 ? -9.687 7.480 7.980 1.00 97.19 95 LYS A CA 1
ATOM 756 C C . LYS A 1 95 ? -8.436 8.244 7.528 1.00 97.19 95 LYS A C 1
ATOM 758 O O . LYS A 1 95 ? -8.182 8.364 6.332 1.00 97.19 95 LYS A O 1
ATOM 763 N N . GLU A 1 96 ? -7.627 8.708 8.473 1.00 97.31 96 GLU A N 1
ATOM 764 C CA . GLU A 1 96 ? -6.356 9.371 8.173 1.00 97.31 96 GLU A CA 1
ATOM 765 C C . GLU A 1 96 ? -5.407 8.445 7.394 1.00 97.31 96 GLU A C 1
ATOM 767 O O . GLU A 1 96 ? -4.858 8.832 6.362 1.00 97.31 96 GLU A O 1
ATOM 772 N N . LEU A 1 97 ? -5.263 7.191 7.836 1.00 97.25 97 LEU A N 1
ATOM 773 C CA . LEU A 1 97 ? -4.433 6.202 7.150 1.00 97.25 97 LEU A CA 1
ATOM 774 C C . LEU A 1 97 ? -4.937 5.928 5.729 1.00 97.25 97 LEU A C 1
ATOM 776 O O . LEU A 1 97 ? -4.125 5.900 4.806 1.00 97.25 97 LEU A O 1
ATOM 780 N N . THR A 1 98 ? -6.248 5.791 5.519 1.00 97.06 98 THR A N 1
ATOM 781 C CA . THR A 1 98 ? -6.807 5.609 4.172 1.00 97.06 98 THR A CA 1
ATOM 782 C C . THR A 1 98 ? -6.499 6.793 3.259 1.00 97.06 98 THR A C 1
ATOM 784 O O . THR A 1 98 ? -6.014 6.581 2.151 1.00 97.06 98 THR A O 1
ATOM 787 N N . GLU A 1 99 ? -6.645 8.031 3.744 1.00 97.06 99 GLU A N 1
ATOM 788 C CA . GLU A 1 99 ? -6.313 9.231 2.965 1.00 97.06 99 GLU A CA 1
ATOM 789 C C . GLU A 1 99 ? -4.813 9.296 2.623 1.00 97.06 99 GLU A C 1
ATOM 791 O O . GLU A 1 99 ? -4.427 9.728 1.534 1.00 97.06 99 GLU A O 1
ATOM 796 N N . THR A 1 100 ? -3.938 8.857 3.535 1.00 97.56 100 THR A N 1
ATOM 797 C CA . THR A 1 100 ? -2.489 8.810 3.270 1.00 97.56 100 THR A CA 1
ATOM 798 C C . THR A 1 100 ? -2.126 7.755 2.227 1.00 97.56 100 THR A C 1
ATOM 800 O O . THR A 1 100 ? -1.295 8.025 1.359 1.00 97.56 100 THR A O 1
ATOM 803 N N . ILE A 1 101 ? -2.774 6.587 2.266 1.00 97.81 101 ILE A N 1
ATOM 804 C CA . ILE A 1 101 ? -2.559 5.497 1.307 1.00 97.81 101 ILE A CA 1
ATOM 805 C C . ILE A 1 101 ? -3.021 5.921 -0.087 1.00 97.81 101 ILE A C 1
ATOM 807 O O . ILE A 1 101 ? -2.304 5.693 -1.059 1.00 97.81 101 ILE A O 1
ATOM 811 N N . GLU A 1 102 ? -4.176 6.578 -0.195 1.00 97.50 102 GLU A N 1
ATOM 812 C CA . GLU A 1 102 ? -4.686 7.086 -1.472 1.00 97.50 102 GLU A CA 1
ATOM 813 C C . GLU A 1 102 ? -3.699 8.072 -2.107 1.00 97.50 102 GLU A C 1
ATOM 815 O O . GLU A 1 102 ? -3.288 7.880 -3.254 1.00 97.50 102 GLU A O 1
ATOM 820 N N . LYS A 1 103 ? -3.206 9.052 -1.338 1.00 97.31 103 LYS A N 1
ATOM 821 C CA . LYS A 1 103 ? -2.179 9.997 -1.813 1.00 97.31 103 LYS A CA 1
ATOM 822 C C . LYS A 1 103 ? -0.892 9.293 -2.242 1.00 97.31 103 LYS A C 1
ATOM 824 O O . LYS A 1 103 ? -0.315 9.627 -3.274 1.00 97.31 103 LYS A O 1
ATOM 829 N N . GLN A 1 104 ? -0.429 8.312 -1.469 1.00 97.56 104 GLN A N 1
ATOM 830 C CA . GLN A 1 104 ? 0.758 7.530 -1.825 1.00 97.56 104 GLN A CA 1
ATOM 831 C C . GLN A 1 104 ? 0.548 6.720 -3.107 1.00 97.56 104 GLN A C 1
ATOM 833 O O . GLN A 1 104 ? 1.466 6.630 -3.921 1.00 97.56 104 GLN A O 1
ATOM 838 N N . SER A 1 105 ? -0.649 6.166 -3.311 1.00 97.88 105 SER A N 1
ATOM 839 C CA . SER A 1 105 ? -0.985 5.417 -4.522 1.00 97.88 105 SER A CA 1
ATOM 840 C C . SER A 1 105 ? -0.964 6.306 -5.768 1.00 97.88 105 SER A C 1
ATOM 842 O O . SER A 1 105 ? -0.424 5.905 -6.799 1.00 97.88 105 SER A O 1
ATOM 844 N N . GLU A 1 106 ? -1.449 7.545 -5.652 1.00 97.88 106 GLU A N 1
ATOM 845 C CA . GLU A 1 106 ? -1.416 8.528 -6.733 1.00 97.88 106 GLU A CA 1
ATOM 846 C C . GLU A 1 106 ? 0.023 8.925 -7.083 1.00 97.88 106 GLU A C 1
ATOM 848 O O . GLU A 1 106 ? 0.414 8.887 -8.250 1.00 97.88 106 GLU A O 1
ATOM 853 N N . ILE A 1 107 ? 0.847 9.224 -6.073 1.00 97.81 107 ILE A N 1
ATOM 854 C CA . ILE A 1 107 ? 2.271 9.539 -6.266 1.00 97.81 107 ILE A CA 1
ATOM 855 C C . ILE A 1 107 ? 3.004 8.359 -6.914 1.00 97.81 107 ILE A C 1
ATOM 857 O O . ILE A 1 107 ? 3.806 8.548 -7.828 1.00 97.81 107 ILE A O 1
ATOM 861 N N . HIS A 1 108 ? 2.728 7.131 -6.471 1.00 97.38 108 HIS A N 1
ATOM 862 C CA . HIS A 1 108 ? 3.335 5.939 -7.053 1.00 97.38 108 HIS A CA 1
ATOM 863 C C . HIS A 1 108 ? 2.967 5.785 -8.533 1.00 97.38 108 HIS A C 1
ATOM 865 O O . HIS A 1 108 ? 3.840 5.499 -9.353 1.00 97.38 108 HIS A O 1
ATOM 871 N N . LEU A 1 109 ? 1.703 6.026 -8.892 1.00 97.62 109 LEU A N 1
ATOM 872 C CA . LEU A 1 109 ? 1.255 5.997 -10.283 1.00 97.62 109 LEU A CA 1
ATOM 873 C C . LEU A 1 109 ? 1.968 7.064 -11.126 1.00 97.62 109 LEU A C 1
ATOM 875 O O . LEU A 1 109 ? 2.445 6.767 -12.220 1.00 97.62 109 LEU A O 1
ATOM 879 N N . GLN A 1 110 ? 2.094 8.287 -10.607 1.00 97.69 110 GLN A N 1
ATOM 880 C CA . GLN A 1 110 ? 2.819 9.365 -11.283 1.00 97.69 110 GLN A CA 1
ATOM 881 C C . GLN A 1 110 ? 4.295 9.008 -11.502 1.00 97.69 110 GLN A C 1
ATOM 883 O O . GLN A 1 110 ? 4.816 9.188 -12.603 1.00 97.69 110 GLN A O 1
ATOM 888 N N . HIS A 1 111 ? 4.965 8.454 -10.487 1.00 97.88 111 HIS A N 1
ATOM 889 C CA . HIS A 1 111 ? 6.348 7.996 -10.614 1.00 97.88 111 HIS A CA 1
ATOM 890 C C . HIS A 1 111 ? 6.495 6.863 -11.629 1.00 97.88 111 HIS A C 1
ATOM 892 O O . HIS A 1 111 ? 7.443 6.880 -12.413 1.00 97.88 111 HIS A O 1
ATOM 898 N N . GLN A 1 112 ? 5.568 5.902 -11.648 1.00 97.88 112 GLN A N 1
ATOM 899 C CA . GLN A 1 112 ? 5.588 4.819 -12.625 1.00 97.88 112 GLN A CA 1
ATOM 900 C C . GLN A 1 112 ? 5.487 5.366 -14.053 1.00 97.88 112 GLN A C 1
ATOM 902 O O . GLN A 1 112 ? 6.335 5.051 -14.884 1.00 97.88 112 GLN A O 1
ATOM 907 N N . LEU A 1 113 ? 4.511 6.237 -14.321 1.00 97.38 113 LEU A N 1
ATOM 908 C CA . LEU A 1 113 ? 4.331 6.849 -15.641 1.00 97.38 113 LEU A CA 1
ATOM 909 C C . LEU A 1 113 ? 5.554 7.666 -16.069 1.00 97.38 113 LEU A C 1
ATOM 911 O O . LEU A 1 113 ? 5.987 7.595 -17.218 1.00 97.38 113 LEU A O 1
ATOM 915 N N . PHE A 1 114 ? 6.142 8.415 -15.138 1.00 97.81 114 PHE A N 1
ATOM 916 C CA . PHE A 1 114 ? 7.348 9.189 -15.404 1.00 97.81 114 PHE A CA 1
ATOM 917 C C . PHE A 1 114 ? 8.542 8.292 -15.759 1.00 97.81 114 PHE A C 1
ATOM 919 O O . PHE A 1 114 ? 9.253 8.561 -16.729 1.00 97.81 114 PHE A O 1
ATOM 926 N N . LEU A 1 115 ? 8.750 7.203 -15.013 1.00 97.25 115 LEU A N 1
ATOM 927 C CA . LEU A 1 115 ? 9.810 6.238 -15.302 1.00 97.25 115 LEU A CA 1
ATOM 928 C C . LEU A 1 115 ? 9.584 5.532 -16.639 1.00 97.25 115 LEU A C 1
ATOM 930 O O . LEU A 1 115 ? 10.532 5.398 -17.404 1.00 97.25 115 LEU A O 1
ATOM 934 N N . GLU A 1 116 ? 8.349 5.144 -16.959 1.00 96.19 116 GLU A N 1
ATOM 935 C CA . GLU A 1 116 ? 7.995 4.561 -18.258 1.00 96.19 116 GLU A CA 1
ATOM 936 C C . GLU A 1 116 ? 8.278 5.528 -19.412 1.00 96.19 116 GLU A C 1
ATOM 938 O O . GLU A 1 116 ? 8.814 5.123 -20.446 1.00 96.19 116 GLU A O 1
ATOM 943 N N . GLN A 1 117 ? 7.976 6.816 -19.236 1.00 96.31 117 GLN A N 1
ATOM 944 C CA . GLN A 1 117 ? 8.269 7.841 -20.232 1.00 96.31 117 GLN A CA 1
ATOM 945 C C . GLN A 1 117 ? 9.778 8.024 -20.431 1.00 96.31 117 GLN A C 1
ATOM 947 O O . GLN A 1 117 ? 10.239 8.059 -21.574 1.00 96.31 117 GLN A O 1
ATOM 952 N N . LEU A 1 118 ? 10.554 8.100 -19.346 1.00 94.75 118 LEU A N 1
ATOM 953 C CA . LEU A 1 118 ? 12.015 8.173 -19.425 1.00 94.75 118 LEU A CA 1
ATOM 954 C C . LEU A 1 118 ? 12.614 6.925 -20.080 1.00 94.75 118 LEU A C 1
ATOM 956 O O . LEU A 1 118 ? 13.527 7.034 -20.900 1.00 94.75 118 LEU A O 1
ATOM 960 N N . ASP A 1 119 ? 12.105 5.744 -19.737 1.00 92.38 119 ASP A N 1
ATOM 961 C CA . ASP A 1 119 ? 12.525 4.484 -20.341 1.00 92.38 119 ASP A CA 1
ATOM 962 C C . ASP A 1 119 ? 12.212 4.457 -21.833 1.00 92.38 119 ASP A C 1
ATOM 964 O O . ASP A 1 119 ? 13.060 4.053 -22.627 1.00 92.38 119 ASP A O 1
ATOM 968 N N . ARG A 1 120 ? 11.026 4.920 -22.234 1.00 92.38 120 ARG A N 1
ATOM 969 C CA . ARG A 1 120 ? 10.634 5.011 -23.639 1.00 92.38 120 ARG A CA 1
ATOM 970 C C . ARG A 1 120 ? 11.544 5.962 -24.407 1.00 92.38 120 ARG A C 1
ATOM 972 O O . ARG A 1 120 ? 12.104 5.545 -25.412 1.00 92.38 120 ARG A O 1
ATOM 979 N N . GLN A 1 121 ? 11.776 7.170 -23.896 1.00 90.75 121 GLN A N 1
ATOM 980 C CA . GLN A 1 121 ? 12.687 8.139 -24.517 1.00 90.75 121 GLN A CA 1
ATOM 981 C C . GLN A 1 121 ? 14.101 7.575 -24.683 1.00 90.75 121 GLN A C 1
ATOM 983 O O . GLN A 1 121 ? 14.717 7.735 -25.731 1.00 90.75 121 GLN A O 1
ATOM 988 N N . LYS A 1 122 ? 14.614 6.865 -23.671 1.00 86.00 122 LYS A N 1
ATOM 989 C CA . LYS A 1 122 ? 15.926 6.211 -23.760 1.00 86.00 122 LYS A CA 1
ATOM 990 C C . LYS A 1 122 ? 15.940 5.035 -24.729 1.00 86.00 122 LYS A C 1
ATOM 992 O O . LYS A 1 122 ? 16.996 4.734 -25.268 1.00 86.00 122 LYS A O 1
ATOM 997 N N . ARG A 1 123 ? 14.827 4.316 -24.896 1.00 85.62 123 ARG A N 1
ATOM 998 C CA . ARG A 1 123 ? 14.724 3.170 -25.814 1.00 85.62 123 ARG A CA 1
ATOM 999 C C . ARG A 1 123 ? 14.470 3.590 -27.255 1.00 85.62 123 ARG A C 1
ATOM 1001 O O . ARG A 1 123 ? 14.861 2.843 -28.135 1.00 85.62 123 ARG A O 1
ATOM 1008 N N . GLU A 1 124 ? 13.872 4.753 -27.501 1.00 85.62 124 GLU A N 1
ATOM 1009 C CA . GLU A 1 124 ? 13.620 5.270 -28.855 1.00 85.62 124 GLU A CA 1
ATOM 1010 C C . GLU A 1 124 ? 14.910 5.460 -29.663 1.00 85.62 124 GLU A C 1
ATOM 1012 O O . GLU A 1 124 ? 14.896 5.298 -30.880 1.00 85.62 124 GLU A O 1
ATOM 1017 N N . THR A 1 125 ? 16.035 5.732 -28.997 1.00 82.31 125 THR A N 1
ATOM 1018 C CA . THR A 1 125 ? 17.356 5.810 -29.637 1.00 82.31 125 THR A CA 1
ATOM 1019 C C . THR A 1 125 ? 18.088 4.472 -29.698 1.00 82.31 125 THR A C 1
ATOM 1021 O O . THR A 1 125 ? 19.106 4.374 -30.371 1.00 82.31 125 THR A O 1
ATOM 1024 N N . ASN A 1 126 ? 17.603 3.443 -28.997 1.00 84.12 126 ASN A N 1
ATOM 1025 C CA . ASN A 1 126 ? 18.300 2.169 -28.897 1.00 84.12 126 ASN A CA 1
ATOM 1026 C C . ASN A 1 126 ? 17.724 1.149 -29.880 1.00 84.12 126 ASN A C 1
ATOM 1028 O O . ASN A 1 126 ? 16.515 0.930 -29.939 1.00 84.12 126 ASN A O 1
ATOM 1032 N N . LEU A 1 127 ? 18.604 0.430 -30.566 1.00 83.88 127 LEU A N 1
ATOM 1033 C CA . LEU A 1 127 ? 18.247 -0.710 -31.399 1.00 83.88 127 LEU A CA 1
ATOM 1034 C C . LEU A 1 127 ? 18.625 -2.007 -30.676 1.00 83.88 127 LEU A C 1
ATOM 1036 O O . LEU A 1 127 ? 19.724 -2.140 -30.142 1.00 83.88 127 LEU A O 1
ATOM 1040 N N . VAL A 1 128 ? 17.717 -2.983 -30.659 1.00 86.31 128 VAL A N 1
ATOM 1041 C CA . VAL A 1 128 ? 17.984 -4.309 -30.088 1.00 86.31 128 VAL A CA 1
ATOM 1042 C C . VAL A 1 128 ? 18.094 -5.321 -31.219 1.00 86.31 128 VAL A C 1
ATOM 1044 O O . VAL A 1 128 ? 17.109 -5.589 -31.904 1.00 86.31 128 VAL A O 1
ATOM 1047 N N . LEU A 1 129 ? 19.280 -5.901 -31.397 1.00 83.25 129 LEU A N 1
ATOM 1048 C CA . LEU A 1 129 ? 19.500 -6.987 -32.347 1.00 83.25 129 LEU A CA 1
ATOM 1049 C C . LEU A 1 129 ? 19.316 -8.331 -31.644 1.00 83.25 129 LEU A C 1
ATOM 1051 O O . LEU A 1 129 ? 19.930 -8.605 -30.611 1.00 83.25 129 LEU A O 1
ATOM 1055 N N . LEU A 1 130 ? 18.464 -9.177 -32.213 1.00 84.19 130 LEU A N 1
ATOM 1056 C CA . LEU A 1 130 ? 18.191 -10.529 -31.733 1.00 84.19 130 LEU A CA 1
ATOM 1057 C C . LEU A 1 130 ? 18.855 -11.545 -32.662 1.00 84.19 130 LEU A C 1
ATOM 1059 O O . LEU A 1 130 ? 18.957 -11.309 -33.861 1.00 84.19 130 LEU A O 1
ATOM 1063 N N . GLY A 1 131 ? 19.265 -12.695 -32.124 1.00 79.25 131 GLY A N 1
ATOM 1064 C CA . GLY A 1 131 ? 19.780 -13.791 -32.952 1.00 79.25 131 GLY A CA 1
ATOM 1065 C C . GLY A 1 131 ? 21.254 -13.680 -33.349 1.00 79.25 131 GLY A C 1
ATOM 1066 O O . GLY A 1 131 ? 21.724 -14.547 -34.076 1.00 79.25 131 GLY A O 1
ATOM 1067 N N . VAL A 1 132 ? 21.984 -12.664 -32.875 1.00 78.94 132 VAL A N 1
ATOM 1068 C CA . VAL A 1 132 ? 23.416 -12.508 -33.178 1.00 78.94 132 VAL A CA 1
ATOM 1069 C C . VAL A 1 132 ? 24.228 -13.533 -32.378 1.00 78.94 132 VAL A C 1
ATOM 1071 O O . VAL A 1 132 ? 24.176 -13.476 -31.143 1.00 78.94 132 VAL A O 1
ATOM 1074 N N . PRO A 1 133 ? 24.947 -14.463 -33.037 1.00 76.62 133 PRO A N 1
ATOM 1075 C CA . PRO A 1 133 ? 25.736 -15.501 -32.371 1.00 76.62 133 PRO A CA 1
ATOM 1076 C C . PRO A 1 133 ? 26.653 -14.937 -31.279 1.00 76.62 133 PRO A C 1
ATOM 1078 O O . PRO A 1 133 ? 27.061 -13.783 -31.340 1.00 76.62 133 PRO A O 1
ATOM 1081 N N . GLU A 1 134 ? 26.924 -15.710 -30.226 1.00 74.06 134 GLU A N 1
ATOM 1082 C CA . GLU A 1 134 ? 27.925 -15.305 -29.225 1.00 74.06 134 GLU A CA 1
ATOM 1083 C C . GLU A 1 134 ? 29.339 -15.524 -29.788 1.00 74.06 134 GLU A C 1
ATOM 1085 O O . GLU A 1 134 ? 29.506 -16.382 -30.647 1.00 74.06 134 GLU A O 1
ATOM 1090 N N . GLU A 1 135 ? 30.352 -14.808 -29.279 1.00 66.38 135 GLU A N 1
ATOM 1091 C CA . GLU A 1 135 ? 31.752 -14.774 -29.775 1.00 66.38 135 GLU A CA 1
ATOM 1092 C C . GLU A 1 135 ? 32.406 -16.151 -30.048 1.00 66.38 135 GLU A C 1
ATOM 1094 O O . GLU A 1 135 ? 33.415 -16.251 -30.742 1.00 66.38 135 GLU A O 1
ATOM 1099 N N . GLN A 1 136 ? 31.840 -17.232 -29.510 1.00 60.97 136 GLN A N 1
ATOM 1100 C CA . GLN A 1 136 ? 32.286 -18.616 -29.700 1.00 60.97 136 GLN A CA 1
ATOM 1101 C C . GLN A 1 136 ? 31.741 -19.271 -30.987 1.00 60.97 136 GLN A C 1
ATOM 1103 O O . GLN A 1 136 ? 32.147 -20.382 -31.323 1.00 60.97 136 GLN A O 1
ATOM 1108 N N . ILE A 1 137 ? 30.822 -18.614 -31.704 1.00 62.62 137 ILE A N 1
ATOM 1109 C CA . ILE A 1 137 ? 30.155 -19.107 -32.915 1.00 62.62 137 ILE A CA 1
ATOM 1110 C C . ILE A 1 137 ? 30.314 -18.042 -34.006 1.00 62.62 137 ILE A C 1
ATOM 1112 O O . ILE A 1 137 ? 29.577 -17.065 -34.039 1.00 62.62 137 ILE A O 1
ATOM 1116 N N . SER A 1 138 ? 31.278 -18.223 -34.908 1.00 58.97 138 SER A N 1
ATOM 1117 C CA . SER A 1 138 ? 31.584 -17.236 -35.950 1.00 58.97 138 SER A CA 1
ATOM 1118 C C . SER A 1 138 ? 30.464 -17.116 -36.987 1.00 58.97 138 SER A C 1
ATOM 1120 O O . SER A 1 138 ? 30.095 -18.108 -37.623 1.00 58.97 138 SER A O 1
ATOM 1122 N N . LEU A 1 139 ? 29.986 -15.895 -37.242 1.00 60.16 139 LEU A N 1
ATOM 1123 C CA . LEU A 1 139 ? 29.118 -15.608 -38.385 1.00 60.16 139 LEU A CA 1
ATOM 1124 C C . LEU A 1 139 ? 29.963 -15.351 -39.650 1.00 60.16 139 LEU A C 1
ATOM 1126 O O . LEU A 1 139 ? 30.537 -14.275 -39.845 1.00 60.16 139 LEU A O 1
ATOM 1130 N N . ASP A 1 140 ? 30.044 -16.347 -40.535 1.00 60.78 140 ASP A N 1
ATOM 1131 C CA . ASP A 1 140 ? 30.638 -16.217 -41.880 1.00 60.78 140 ASP A CA 1
ATOM 1132 C C . ASP A 1 140 ? 32.093 -15.677 -41.882 1.00 60.78 140 ASP A C 1
ATOM 1134 O O . ASP A 1 140 ? 32.482 -14.838 -42.691 1.00 60.78 140 ASP A O 1
ATOM 1138 N N . GLY A 1 141 ? 32.906 -16.075 -40.897 1.00 62.53 141 GLY A N 1
ATOM 1139 C CA . GLY A 1 141 ? 34.302 -15.629 -40.757 1.00 62.53 141 GLY A CA 1
ATOM 1140 C C . GLY A 1 141 ? 34.504 -14.281 -40.049 1.00 62.53 141 GLY A C 1
ATOM 1141 O O . GLY A 1 141 ? 35.629 -13.789 -40.005 1.00 62.53 141 GLY A O 1
ATOM 1142 N N . ALA A 1 142 ? 33.449 -13.688 -39.482 1.00 62.16 142 ALA A N 1
ATOM 1143 C CA . ALA A 1 142 ? 33.574 -12.593 -38.520 1.00 62.16 142 ALA A CA 1
ATOM 1144 C C . ALA A 1 142 ? 34.057 -13.145 -37.167 1.00 62.16 142 ALA A C 1
ATOM 1146 O O . ALA A 1 142 ? 33.522 -14.140 -36.674 1.00 62.16 142 ALA A O 1
ATOM 1147 N N . THR A 1 143 ? 35.090 -12.528 -36.592 1.00 64.94 143 THR A N 1
ATOM 1148 C CA . THR A 1 143 ? 35.688 -12.942 -35.309 1.00 64.94 143 THR A CA 1
ATOM 1149 C C . THR A 1 143 ? 35.406 -11.962 -34.174 1.00 64.94 143 THR A C 1
ATOM 1151 O O . THR A 1 143 ? 35.649 -12.296 -33.018 1.00 64.94 143 THR A O 1
ATOM 1154 N N . THR A 1 144 ? 34.897 -10.766 -34.483 1.00 72.81 144 THR A N 1
ATOM 1155 C CA . THR A 1 144 ? 34.532 -9.742 -33.497 1.00 72.81 144 THR A CA 1
ATOM 1156 C C . THR A 1 144 ? 33.094 -9.280 -33.707 1.00 72.81 144 THR A C 1
ATOM 1158 O O . THR A 1 144 ? 32.630 -9.170 -34.844 1.00 72.81 144 THR A O 1
ATOM 1161 N N . GLU A 1 145 ? 32.396 -8.949 -32.619 1.00 72.00 145 GLU A N 1
ATOM 1162 C CA . GLU A 1 145 ? 30.999 -8.486 -32.664 1.00 72.00 145 GLU A CA 1
ATOM 1163 C C . GLU A 1 145 ? 30.817 -7.250 -33.563 1.00 72.00 145 GLU A C 1
ATOM 1165 O O . GLU A 1 145 ? 29.798 -7.103 -34.230 1.00 72.00 145 GLU A O 1
ATOM 1170 N N . GLU A 1 146 ? 31.831 -6.383 -33.648 1.00 76.62 146 GLU A N 1
ATOM 1171 C CA . GLU A 1 146 ? 31.834 -5.220 -34.543 1.00 76.62 146 GLU A CA 1
ATOM 1172 C C . GLU A 1 146 ? 31.718 -5.629 -36.018 1.00 76.62 146 GLU A C 1
ATOM 1174 O O . GLU A 1 146 ? 30.916 -5.060 -36.761 1.00 76.62 146 GLU A O 1
ATOM 1179 N N . THR A 1 147 ? 32.460 -6.663 -36.431 1.00 76.00 147 THR A N 1
ATOM 1180 C CA . THR A 1 147 ? 32.404 -7.190 -37.804 1.00 76.00 147 THR A CA 1
ATOM 1181 C C . THR A 1 147 ? 31.098 -7.928 -38.096 1.00 76.00 147 THR A C 1
ATOM 1183 O O . THR A 1 147 ? 30.606 -7.871 -39.221 1.00 76.00 147 THR A O 1
ATOM 1186 N N . GLU A 1 148 ? 30.488 -8.572 -37.096 1.00 76.00 148 GLU A N 1
ATOM 1187 C CA . GLU A 1 148 ? 29.158 -9.181 -37.237 1.00 76.00 148 GLU A CA 1
ATOM 1188 C C . GLU A 1 148 ? 28.078 -8.117 -37.442 1.00 76.00 148 GLU A C 1
ATOM 1190 O O . GLU A 1 148 ? 27.253 -8.231 -38.349 1.00 76.00 148 GLU A O 1
ATOM 1195 N N . ILE A 1 149 ? 28.116 -7.048 -36.642 1.00 77.94 149 ILE A N 1
ATOM 1196 C CA . ILE A 1 149 ? 27.191 -5.918 -36.751 1.00 77.94 149 ILE A CA 1
ATOM 1197 C C . ILE A 1 149 ? 27.345 -5.238 -38.116 1.00 77.94 149 ILE A C 1
ATOM 1199 O O . ILE A 1 149 ? 26.341 -4.954 -38.767 1.00 77.94 149 ILE A O 1
ATOM 1203 N N . GLN A 1 150 ? 28.575 -5.026 -38.590 1.00 79.38 150 GLN A N 1
ATOM 1204 C CA . GLN A 1 150 ? 28.820 -4.420 -39.898 1.00 79.38 150 GLN A CA 1
ATOM 1205 C C . GLN A 1 150 ? 28.252 -5.259 -41.052 1.00 79.38 150 GLN A C 1
ATOM 1207 O O . GLN A 1 150 ? 27.584 -4.708 -41.925 1.00 79.38 150 GLN A O 1
ATOM 1212 N N . LYS A 1 151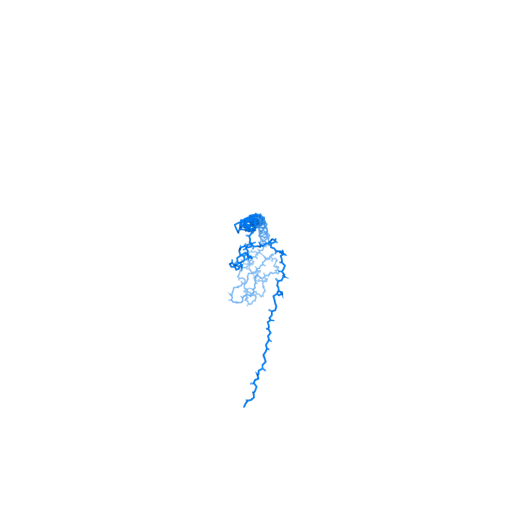 ? 28.396 -6.590 -41.010 1.00 77.69 151 LYS A N 1
ATOM 1213 C CA . LYS A 1 151 ? 27.756 -7.485 -41.989 1.00 77.69 151 LYS A CA 1
ATOM 1214 C C . LYS A 1 151 ? 26.230 -7.412 -41.956 1.00 77.69 151 LYS A C 1
ATOM 1216 O O . LYS A 1 151 ? 25.592 -7.455 -43.006 1.00 77.69 151 LYS A O 1
ATOM 1221 N N . VAL A 1 152 ? 25.629 -7.297 -40.767 1.00 79.19 152 VAL A N 1
ATOM 1222 C CA . VAL A 1 152 ? 24.173 -7.115 -40.636 1.00 79.19 152 VAL A CA 1
ATOM 1223 C C . VAL A 1 152 ? 23.738 -5.798 -41.285 1.00 79.19 152 VAL A C 1
ATOM 1225 O O . VAL A 1 152 ? 22.749 -5.786 -42.014 1.00 79.19 152 VAL A O 1
ATOM 1228 N N . TRP A 1 153 ? 24.482 -4.707 -41.090 1.00 81.44 153 TRP A N 1
ATOM 1229 C CA . TRP A 1 153 ? 24.185 -3.420 -41.729 1.00 81.44 153 TRP A CA 1
ATOM 1230 C C . TRP A 1 153 ? 24.335 -3.457 -43.252 1.00 81.44 153 TRP A C 1
ATOM 1232 O O . TRP A 1 153 ? 23.450 -2.967 -43.958 1.00 81.44 153 TRP A O 1
ATOM 1242 N N . GLU A 1 154 ? 25.387 -4.107 -43.757 1.00 81.56 154 GLU A N 1
ATOM 1243 C CA . GLU A 1 154 ? 25.592 -4.333 -45.192 1.00 81.56 154 GLU A CA 1
ATOM 1244 C C . GLU A 1 154 ? 24.433 -5.128 -45.809 1.00 81.56 154 GLU A C 1
ATOM 1246 O O . GLU A 1 154 ? 23.903 -4.738 -46.850 1.00 81.56 154 GLU A O 1
ATOM 1251 N N . ALA A 1 155 ? 23.971 -6.189 -45.139 1.00 80.56 155 ALA A N 1
ATOM 1252 C CA . ALA A 1 155 ? 22.827 -6.985 -45.585 1.00 80.56 155 ALA A CA 1
ATOM 1253 C C . ALA A 1 155 ? 21.505 -6.195 -45.591 1.00 80.56 155 ALA A C 1
ATOM 1255 O O . ALA A 1 155 ? 20.631 -6.451 -46.419 1.00 80.56 155 ALA A O 1
ATOM 1256 N N . VAL A 1 156 ? 21.355 -5.226 -44.682 1.00 80.25 156 VAL A N 1
ATOM 1257 C CA . VAL A 1 156 ? 20.187 -4.332 -44.593 1.00 80.25 156 VAL A CA 1
ATOM 1258 C C . VAL A 1 156 ? 20.266 -3.178 -45.612 1.00 80.25 156 VAL A C 1
ATOM 1260 O O . VAL A 1 156 ? 19.277 -2.480 -45.831 1.00 80.25 156 VAL A O 1
ATOM 1263 N N . GLY A 1 157 ? 21.406 -2.990 -46.287 1.00 77.94 157 GLY A N 1
ATOM 1264 C CA . GLY A 1 157 ? 21.608 -1.929 -47.278 1.00 77.94 157 GLY A CA 1
ATOM 1265 C C . GLY A 1 157 ? 21.832 -0.542 -46.665 1.00 77.94 157 GLY A C 1
ATOM 1266 O O . GLY A 1 157 ? 21.773 0.463 -47.375 1.00 77.94 157 GLY A O 1
ATOM 1267 N N . ALA A 1 158 ? 22.096 -0.472 -45.358 1.00 68.31 158 ALA A N 1
ATOM 1268 C CA . ALA A 1 158 ? 22.585 0.737 -44.713 1.00 68.31 158 ALA A CA 1
ATOM 1269 C C . ALA A 1 158 ? 24.101 0.787 -44.947 1.00 68.31 158 ALA A C 1
ATOM 1271 O O . ALA A 1 158 ? 24.827 -0.075 -44.464 1.00 68.31 158 ALA A O 1
ATOM 1272 N N . GLY A 1 159 ? 24.568 1.731 -45.767 1.00 61.28 159 GLY A N 1
ATOM 1273 C CA . GLY A 1 159 ? 25.969 1.804 -46.198 1.00 61.28 159 GLY A CA 1
ATOM 1274 C C . GLY A 1 159 ? 26.996 1.851 -45.055 1.00 61.28 159 GLY A C 1
ATOM 1275 O O . GLY A 1 159 ? 26.668 2.055 -43.890 1.00 61.28 159 GLY A O 1
ATOM 1276 N N . SER A 1 160 ? 28.274 1.718 -45.411 1.00 63.34 160 SER A N 1
ATOM 1277 C CA . SER A 1 160 ? 29.431 1.567 -44.509 1.00 63.34 160 SER A CA 1
ATOM 1278 C C . SER A 1 160 ? 29.766 2.771 -43.605 1.00 63.34 160 SER A C 1
ATOM 1280 O O . SER A 1 160 ? 30.813 2.771 -42.966 1.00 63.34 160 SER A O 1
ATOM 1282 N N . ASP A 1 161 ? 28.913 3.795 -43.550 1.00 65.69 161 ASP A N 1
ATOM 1283 C CA . ASP A 1 161 ? 29.121 5.027 -42.769 1.00 65.69 161 ASP A CA 1
ATOM 1284 C C . ASP A 1 161 ? 28.625 4.917 -41.310 1.00 65.69 161 ASP A C 1
ATOM 1286 O O . ASP A 1 161 ? 28.685 5.876 -40.537 1.00 65.69 161 ASP A O 1
ATOM 1290 N N . VAL A 1 162 ? 28.122 3.746 -40.903 1.00 67.88 162 VAL A N 1
ATOM 1291 C CA . VAL A 1 162 ? 27.645 3.501 -39.536 1.00 67.88 162 VAL A CA 1
ATOM 1292 C C . VAL A 1 162 ? 28.832 3.267 -38.597 1.00 67.88 162 VAL A C 1
ATOM 1294 O O . VAL A 1 162 ? 29.479 2.223 -38.628 1.00 67.88 162 VAL A O 1
ATOM 1297 N N . VAL A 1 163 ? 29.096 4.232 -37.711 1.00 68.69 163 VAL A N 1
ATOM 1298 C CA . VAL A 1 163 ? 30.112 4.102 -36.655 1.00 68.69 163 VAL A CA 1
ATOM 1299 C C . VAL A 1 163 ? 29.599 3.168 -35.556 1.00 68.69 163 VAL A C 1
ATOM 1301 O O . VAL A 1 163 ? 28.768 3.553 -34.732 1.00 68.69 163 VAL A O 1
ATOM 1304 N N . VAL A 1 164 ? 30.116 1.941 -35.529 1.00 65.50 164 VAL A N 1
ATOM 1305 C CA . VAL A 1 164 ? 29.816 0.938 -34.498 1.00 65.50 164 VAL A CA 1
ATOM 1306 C C . VAL A 1 164 ? 30.533 1.330 -33.197 1.00 65.50 164 VAL A C 1
ATOM 1308 O O . VAL A 1 164 ? 31.756 1.427 -33.153 1.00 65.50 164 VAL A O 1
ATOM 1311 N N . ARG A 1 165 ? 29.774 1.611 -32.131 1.00 69.00 165 ARG A N 1
ATOM 1312 C CA . ARG A 1 165 ? 30.298 1.872 -30.776 1.00 69.00 165 ARG A CA 1
ATOM 1313 C C . ARG A 1 165 ? 30.409 0.560 -29.980 1.00 69.00 165 ARG A C 1
ATOM 1315 O O . ARG A 1 165 ? 29.865 -0.447 -30.407 1.00 69.00 165 ARG A O 1
ATOM 1322 N N . PRO A 1 166 ? 31.081 0.515 -28.818 1.00 66.50 166 PRO A N 1
ATOM 1323 C CA . PRO A 1 166 ? 31.029 -0.670 -27.962 1.00 66.50 166 PRO A CA 1
ATOM 1324 C C . PRO A 1 166 ? 29.591 -0.936 -27.481 1.00 66.50 166 PRO A C 1
ATOM 1326 O O . PRO A 1 166 ? 28.961 -0.070 -26.865 1.00 66.50 166 PRO A O 1
ATOM 1329 N N . HIS A 1 167 ? 29.083 -2.143 -27.747 1.00 77.12 167 HIS A N 1
ATOM 1330 C CA . HIS A 1 167 ? 27.689 -2.529 -27.514 1.00 77.12 167 HIS A CA 1
ATOM 1331 C C . HIS A 1 167 ? 27.580 -3.629 -26.451 1.00 77.12 167 HIS A C 1
ATOM 1333 O O . HIS A 1 167 ? 28.134 -4.710 -26.628 1.00 77.12 167 HIS A O 1
ATOM 1339 N N . PRO A 1 168 ? 26.866 -3.408 -25.333 1.00 81.81 168 PRO A N 1
ATOM 1340 C CA . PRO A 1 168 ? 26.678 -4.451 -24.336 1.00 81.81 168 PRO A CA 1
ATOM 1341 C C . PRO A 1 168 ? 25.603 -5.458 -24.773 1.00 81.81 168 PRO A C 1
ATOM 1343 O O . PRO A 1 168 ? 24.525 -5.082 -25.243 1.00 81.81 168 PRO A O 1
ATOM 1346 N N . ARG A 1 169 ? 25.844 -6.749 -24.518 1.00 83.75 169 ARG A N 1
ATOM 1347 C CA . ARG A 1 169 ? 24.787 -7.772 -24.558 1.00 83.75 169 ARG A CA 1
ATOM 1348 C C . ARG A 1 169 ? 23.852 -7.644 -23.360 1.00 83.75 169 ARG A C 1
ATOM 1350 O O . ARG A 1 169 ? 24.290 -7.434 -22.228 1.00 83.75 169 ARG A O 1
ATOM 1357 N N . LEU A 1 170 ? 22.556 -7.806 -23.605 1.00 84.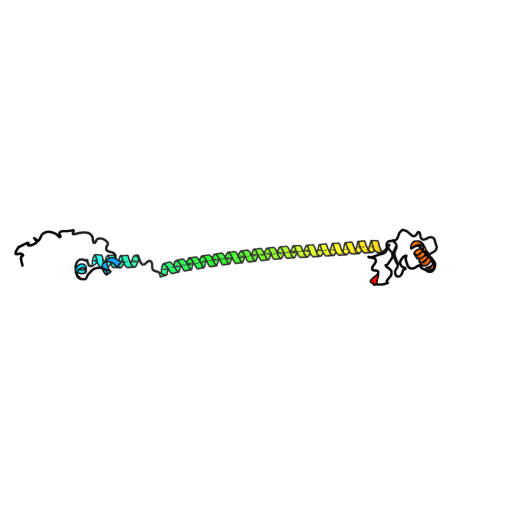88 170 LEU A N 1
ATOM 1358 C CA . LEU A 1 170 ? 21.525 -7.753 -22.574 1.00 84.88 170 LEU A CA 1
ATOM 1359 C C . LEU A 1 170 ? 21.412 -9.090 -21.831 1.00 84.88 170 LEU A C 1
ATOM 1361 O O . LEU A 1 170 ? 21.358 -10.160 -22.436 1.00 84.88 170 LEU A O 1
ATOM 1365 N N . GLY A 1 171 ? 21.304 -9.012 -20.503 1.00 83.94 171 GLY A N 1
ATOM 1366 C CA . GLY A 1 171 ? 21.082 -10.168 -19.632 1.00 83.94 171 GLY A CA 1
ATOM 1367 C C . GLY A 1 171 ? 22.348 -10.948 -19.251 1.00 83.94 171 GLY A C 1
ATOM 1368 O O . GLY A 1 171 ? 23.458 -10.689 -19.722 1.00 83.94 171 GLY A O 1
ATOM 1369 N N . ARG A 1 172 ? 22.175 -11.920 -18.346 1.00 80.31 172 ARG A N 1
ATOM 1370 C CA . ARG A 1 172 ? 23.248 -12.826 -17.908 1.00 80.31 172 ARG A CA 1
ATOM 1371 C C . ARG A 1 172 ? 23.460 -13.921 -18.951 1.00 80.31 172 ARG A C 1
ATOM 1373 O O . ARG A 1 172 ? 22.486 -14.408 -19.519 1.00 80.31 172 ARG A O 1
ATOM 1380 N N . SER A 1 173 ? 24.715 -14.309 -19.188 1.00 70.94 173 SER A N 1
ATOM 1381 C CA . SER A 1 173 ? 25.014 -15.493 -20.001 1.00 70.94 173 SER A CA 1
ATOM 1382 C C . SER A 1 173 ? 24.425 -16.717 -19.299 1.00 70.94 173 SER A C 1
ATOM 1384 O O . SER A 1 173 ? 24.771 -17.009 -18.154 1.00 70.94 173 SER A O 1
ATOM 1386 N N . ALA A 1 174 ? 23.465 -17.361 -19.956 1.00 66.19 174 ALA A N 1
ATOM 1387 C CA . ALA A 1 174 ? 22.840 -18.589 -19.499 1.00 66.19 174 ALA A CA 1
ATOM 1388 C C . ALA A 1 174 ? 23.151 -19.666 -20.549 1.00 66.19 174 ALA A C 1
ATOM 1390 O O . ALA A 1 174 ? 22.465 -19.716 -21.574 1.00 66.19 174 ALA A O 1
ATOM 1391 N N . PRO A 1 175 ? 24.182 -20.502 -20.332 1.00 61.53 175 PRO A N 1
ATOM 1392 C CA . PRO A 1 175 ? 24.623 -21.484 -21.325 1.00 61.53 175 PRO A CA 1
ATOM 1393 C C . PRO A 1 175 ? 23.569 -22.567 -21.611 1.00 61.53 175 PRO A C 1
ATOM 1395 O O . PRO A 1 175 ? 23.626 -23.223 -22.644 1.00 61.53 175 PRO A O 1
ATOM 1398 N N . GLU A 1 176 ? 22.578 -22.737 -20.732 1.00 65.12 176 GLU A N 1
ATOM 1399 C CA . GLU A 1 176 ? 21.591 -23.821 -20.815 1.00 65.12 176 GLU A CA 1
ATOM 1400 C C . GLU A 1 176 ? 20.535 -23.646 -21.916 1.00 65.12 176 GLU A C 1
ATOM 1402 O O . GLU A 1 176 ? 19.949 -24.629 -22.358 1.00 65.12 176 GLU A O 1
ATOM 1407 N N . ASN A 1 177 ? 20.289 -22.421 -22.394 1.00 66.88 177 ASN A N 1
ATOM 1408 C CA . ASN A 1 177 ? 19.167 -22.161 -23.306 1.00 66.88 177 ASN A CA 1
ATOM 1409 C C . ASN A 1 177 ? 19.544 -22.148 -24.792 1.00 66.88 177 ASN A C 1
ATOM 1411 O O . ASN A 1 177 ? 18.647 -22.044 -25.628 1.00 66.88 177 ASN A O 1
ATOM 1415 N N . GLY A 1 178 ? 20.838 -22.198 -25.136 1.00 72.94 178 GLY A N 1
ATOM 1416 C CA . GLY A 1 178 ? 21.331 -22.171 -26.523 1.00 72.94 178 GLY A CA 1
ATOM 1417 C C . GLY A 1 178 ? 20.891 -20.955 -27.357 1.00 72.94 178 GLY A C 1
ATOM 1418 O O . GLY A 1 178 ? 21.133 -20.913 -28.560 1.00 72.94 178 GLY A O 1
ATOM 1419 N N . ARG A 1 179 ? 20.214 -19.971 -26.747 1.00 79.69 179 ARG A N 1
ATOM 1420 C CA . ARG A 1 179 ? 19.708 -18.773 -27.415 1.00 79.69 179 ARG A CA 1
ATOM 1421 C C . ARG A 1 179 ? 20.732 -17.651 -27.277 1.00 79.69 179 ARG A C 1
ATOM 1423 O O . ARG A 1 179 ? 21.061 -17.300 -26.142 1.00 79.69 179 ARG A O 1
ATOM 1430 N N . PRO A 1 180 ? 21.188 -17.055 -28.390 1.00 80.44 180 PRO A N 1
ATOM 1431 C CA . PRO A 1 180 ? 22.092 -15.918 -28.334 1.00 80.44 180 PRO A CA 1
ATOM 1432 C C . PRO A 1 180 ? 21.444 -14.736 -27.611 1.00 80.44 180 PRO A C 1
ATOM 1434 O O . PRO A 1 180 ? 20.263 -14.429 -27.817 1.00 80.44 180 PRO A O 1
ATOM 1437 N N . ARG A 1 181 ? 22.225 -14.060 -26.764 1.00 85.31 181 ARG A N 1
ATOM 1438 C CA . ARG A 1 181 ? 21.759 -12.873 -26.044 1.00 85.31 181 ARG A CA 1
ATOM 1439 C C . ARG A 1 181 ? 21.553 -11.688 -26.992 1.00 85.31 181 ARG A C 1
ATOM 1441 O O . ARG A 1 181 ? 22.379 -11.496 -27.886 1.00 85.31 181 ARG A O 1
ATOM 1448 N N . PRO A 1 182 ? 20.518 -10.859 -26.759 1.00 86.94 182 PRO A N 1
ATOM 1449 C CA . PRO A 1 182 ? 20.306 -9.638 -27.525 1.00 86.94 182 PRO A CA 1
ATOM 1450 C C . PRO A 1 182 ? 21.486 -8.671 -27.406 1.00 86.94 182 PRO A C 1
ATOM 1452 O O . PRO A 1 182 ? 22.006 -8.471 -26.306 1.00 86.94 182 PRO A O 1
ATOM 1455 N N . LEU A 1 183 ? 21.850 -8.020 -28.507 1.00 86.19 183 LEU A N 1
ATOM 1456 C CA . LEU A 1 183 ? 22.795 -6.903 -28.520 1.00 86.19 183 LEU A CA 1
ATOM 1457 C C . LEU A 1 183 ? 22.035 -5.582 -28.424 1.00 86.19 183 LEU A C 1
ATOM 1459 O O . LEU A 1 183 ? 21.050 -5.380 -29.136 1.00 86.19 183 LEU A O 1
ATOM 1463 N N . LEU A 1 184 ? 22.493 -4.687 -27.546 1.00 85.62 184 LEU A N 1
ATOM 1464 C CA . LEU A 1 184 ? 21.964 -3.332 -27.426 1.00 85.62 184 LEU A CA 1
ATOM 1465 C C . LEU A 1 184 ? 22.875 -2.350 -28.164 1.00 85.62 184 LEU A C 1
ATOM 1467 O O . LEU A 1 184 ? 23.976 -2.050 -27.700 1.00 85.62 184 LEU A O 1
ATOM 1471 N N . ILE A 1 185 ? 22.372 -1.806 -29.266 1.00 83.19 185 ILE A N 1
ATOM 1472 C CA . ILE A 1 185 ? 22.982 -0.706 -30.009 1.00 83.19 185 ILE A CA 1
ATOM 1473 C C . ILE A 1 185 ? 22.371 0.610 -29.517 1.00 83.19 185 ILE A C 1
ATOM 1475 O O . ILE A 1 185 ? 21.154 0.693 -29.350 1.00 83.19 185 ILE A O 1
ATOM 1479 N N . LYS A 1 186 ? 23.213 1.604 -29.224 1.00 79.69 186 LYS A N 1
ATOM 1480 C CA . LYS A 1 186 ? 22.821 2.914 -28.679 1.00 79.69 186 LYS A CA 1
ATOM 1481 C C . LYS A 1 186 ? 23.259 4.050 -29.586 1.00 79.69 186 LYS A C 1
ATOM 1483 O O . LYS A 1 186 ? 24.370 3.928 -30.147 1.00 79.69 186 LYS A O 1
#

Secondary structure (DSSP, 8-state):
---------PPPS------S---TT--HHHHTT--GGGGGG--HHHHHHHHHHHHHS---HHHHHHHHHHHHHHHHHHHHHHHHHHHHHHHHHHHHHHHHHHHHHHHHHHHHHHHHHHHHHHHHT-EEE-SPPPTTS-STT--SHHHHHHHHHHHHT--TT--PPP-PBPS---GGG-PPPPEEE-

Radius of gyration: 57.42 Å; chains: 1; bounding box: 74×61×161 Å